Protein AF-A0A3G4RTQ2-F1 (afdb_monomer)

Mean predicted aligned error: 10.16 Å

Foldseek 3Di:
DVVCCVVVPPPPPDDAAQQLCVLPPDDPVQVVLEQCGDPDPPHDHVQVVCCVQFVARHRHWAPWDWDDQPDQAIETETATHPDHTDLQSVLSVQQVVQFKEWEWEAEPVVFKIWIWIHGNSDTDDIDIDGFDWDDDPDPPDDIAGPDDPVCRQPPCVRPPDDDDDDDGHYYYYYHYDDDDDDDDPDPDD

Secondary structure (DSSP, 8-state):
--HHHHHS----SSPPTT-GGGTS---HHHHHH-SS--SSTTPPPHHHHHHHHHSSSSSS-EEEEEEE-SSS-EEEEEE-SSSPPPHHHHHHHHHHHT-EEEEEEEETTTTEEEEEEEETTEEEEEEEEEPEE---SSTTPPPPEEE-TTTTTT-TTTTT-------S-EEEE----------------

pLDDT: mean 75.91, std 22.82, range [22.58, 97.56]

Organism: Escherichia coli (NCBI:txid562)

Solvent-accessible surface area (backbone atoms only — not comparable to full-atom values): 11066 Å² total; per-residue (Å²): 128,65,66,56,55,69,73,65,51,72,74,70,95,62,78,64,56,68,42,42,57,80,70,48,78,78,54,70,70,28,62,72,19,27,60,86,28,84,76,44,87,94,51,58,20,31,40,61,50,27,38,72,66,36,34,12,66,50,61,40,39,39,83,73,42,78,44,76,56,69,95,66,18,38,39,38,41,26,23,33,51,95,34,57,72,24,69,70,48,57,12,44,48,13,39,74,70,70,34,43,30,40,38,39,39,43,40,80,94,81,40,34,32,36,39,36,33,24,49,72,42,36,82,75,48,77,49,72,50,54,59,34,65,48,83,58,92,47,95,88,48,76,68,44,75,66,23,51,78,91,46,53,81,67,50,31,89,84,50,84,71,79,88,82,92,70,100,56,45,39,40,35,39,43,24,49,72,87,86,75,94,74,82,87,79,79,82,75,132

Structure (mmCIF, N/CA/C/O backbone):
data_AF-A0A3G4RTQ2-F1
#
_entry.id   AF-A0A3G4RTQ2-F1
#
loop_
_atom_site.group_PDB
_atom_site.id
_atom_site.type_symbol
_atom_site.label_atom_id
_atom_site.label_alt_id
_atom_site.label_comp_id
_atom_site.label_asym_id
_atom_site.label_entity_id
_atom_site.label_seq_id
_atom_site.pdbx_PDB_ins_code
_atom_site.Cartn_x
_atom_site.Cartn_y
_atom_site.Cartn_z
_atom_site.occupancy
_atom_site.B_iso_or_equiv
_atom_site.auth_seq_id
_atom_site.auth_comp_id
_atom_site.auth_asym_id
_atom_site.auth_atom_id
_atom_site.pdbx_PDB_model_num
ATOM 1 N N . MET A 1 1 ? 35.926 2.343 -6.907 1.00 57.56 1 MET A N 1
ATOM 2 C CA . MET A 1 1 ? 35.493 1.233 -6.032 1.00 57.56 1 MET A CA 1
ATOM 3 C C . MET A 1 1 ? 33.975 1.120 -6.092 1.00 57.56 1 MET A C 1
ATOM 5 O O . MET A 1 1 ? 33.294 1.877 -5.417 1.00 57.56 1 MET A O 1
ATOM 9 N N . TRP A 1 2 ? 33.450 0.248 -6.954 1.00 67.75 2 TRP A N 1
ATOM 10 C CA . TRP A 1 2 ? 32.014 -0.082 -7.012 1.00 67.75 2 TRP A CA 1
ATOM 11 C C . TRP A 1 2 ? 31.760 -1.454 -6.369 1.00 67.75 2 TRP A C 1
ATOM 13 O O . TRP A 1 2 ? 30.848 -1.611 -5.572 1.00 67.75 2 TRP A O 1
ATOM 23 N N . TRP A 1 3 ? 32.671 -2.397 -6.626 1.00 70.50 3 TRP A N 1
ATOM 24 C CA . TRP A 1 3 ? 32.646 -3.757 -6.104 1.00 70.50 3 TRP A CA 1
ATOM 25 C C . TRP A 1 3 ? 32.719 -3.783 -4.578 1.00 70.50 3 TRP A C 1
ATOM 27 O O . TRP A 1 3 ? 31.855 -4.346 -3.922 1.00 70.50 3 TRP A O 1
ATOM 37 N N . ASN A 1 4 ? 33.669 -3.031 -4.020 1.00 76.00 4 ASN A N 1
ATOM 38 C CA . ASN A 1 4 ? 33.800 -2.862 -2.576 1.00 76.00 4 ASN A CA 1
ATOM 39 C C . ASN A 1 4 ? 32.552 -2.213 -1.957 1.00 76.00 4 ASN A C 1
ATOM 41 O O . ASN A 1 4 ? 32.188 -2.556 -0.852 1.00 76.00 4 ASN A O 1
ATOM 45 N N . ARG A 1 5 ? 31.812 -1.351 -2.673 1.00 72.31 5 ARG A N 1
ATOM 46 C CA . ARG A 1 5 ? 30.547 -0.821 -2.131 1.00 72.31 5 ARG A CA 1
ATOM 47 C C . ARG A 1 5 ? 29.469 -1.897 -2.013 1.00 72.31 5 ARG A C 1
ATOM 49 O O . ARG A 1 5 ? 28.687 -1.828 -1.086 1.00 72.31 5 ARG A O 1
ATOM 56 N N . LEU A 1 6 ? 29.424 -2.870 -2.924 1.00 73.31 6 LEU A N 1
ATOM 57 C CA . LEU A 1 6 ? 28.461 -3.974 -2.853 1.00 73.31 6 LEU A CA 1
ATOM 58 C C . LEU A 1 6 ? 28.852 -5.012 -1.794 1.00 73.31 6 LEU A C 1
ATOM 60 O O . LEU A 1 6 ? 27.979 -5.511 -1.092 1.00 73.31 6 LEU A O 1
ATOM 64 N N . CYS A 1 7 ? 30.146 -5.328 -1.679 1.00 72.62 7 CYS A N 1
ATOM 65 C CA . CYS A 1 7 ? 30.659 -6.336 -0.746 1.00 72.62 7 CYS A CA 1
ATOM 66 C C . CYS A 1 7 ? 30.832 -5.813 0.685 1.00 72.62 7 CYS A C 1
ATOM 68 O O . CYS A 1 7 ? 30.585 -6.556 1.629 1.00 72.62 7 CYS A O 1
ATOM 70 N N . ASP A 1 8 ? 31.217 -4.545 0.841 1.00 71.38 8 ASP A N 1
ATOM 71 C CA . ASP A 1 8 ? 31.422 -3.895 2.141 1.00 71.38 8 ASP A CA 1
ATOM 72 C C . ASP A 1 8 ? 30.138 -3.220 2.641 1.00 71.38 8 ASP A C 1
ATOM 74 O O . ASP A 1 8 ? 30.184 -2.472 3.619 1.00 71.38 8 ASP A O 1
ATOM 78 N N . ASN A 1 9 ? 29.000 -3.439 1.963 1.00 62.06 9 ASN A N 1
ATOM 79 C CA . ASN A 1 9 ? 27.702 -2.942 2.400 1.00 62.06 9 ASN A CA 1
ATOM 80 C C . ASN A 1 9 ? 27.447 -3.444 3.822 1.00 62.06 9 ASN A C 1
ATOM 82 O O . ASN A 1 9 ? 27.065 -4.594 4.044 1.00 62.06 9 ASN A O 1
ATOM 86 N N . VAL A 1 10 ? 27.640 -2.545 4.786 1.00 65.12 10 VAL A N 1
ATOM 87 C CA . VAL A 1 10 ? 27.044 -2.664 6.107 1.00 65.12 10 VAL A CA 1
ATOM 88 C C . VAL A 1 10 ? 25.557 -2.823 5.841 1.00 65.12 10 VAL A C 1
ATOM 90 O O . VAL A 1 10 ? 24.929 -1.911 5.298 1.00 65.12 10 VAL A O 1
ATOM 93 N N . VAL A 1 11 ? 25.024 -4.014 6.124 1.00 68.31 11 VAL A N 1
ATOM 94 C CA . VAL A 1 11 ? 23.590 -4.277 6.007 1.00 68.31 11 VAL A CA 1
ATOM 95 C C . VAL A 1 11 ? 22.891 -3.147 6.758 1.00 68.31 11 VAL A C 1
ATOM 97 O O . VAL A 1 11 ? 23.223 -2.936 7.929 1.00 68.31 11 VAL A O 1
ATOM 100 N N . PRO A 1 12 ? 22.004 -2.374 6.104 1.00 72.38 12 PRO A N 1
ATOM 101 C CA . PRO A 1 12 ? 21.337 -1.273 6.772 1.00 72.38 12 PRO A CA 1
ATOM 102 C C . PRO A 1 12 ? 20.692 -1.782 8.059 1.00 72.38 12 PRO A C 1
ATOM 104 O O . PRO A 1 12 ? 19.972 -2.778 8.040 1.00 72.38 12 PRO A O 1
ATOM 107 N N . GLU A 1 13 ? 20.946 -1.108 9.181 1.00 76.31 13 GLU A N 1
ATOM 108 C CA . GLU A 1 13 ? 20.374 -1.505 10.477 1.00 76.31 13 GLU A CA 1
ATOM 109 C C . GLU A 1 13 ? 18.838 -1.438 10.480 1.00 76.31 13 GLU A C 1
ATOM 111 O O . GLU A 1 13 ? 18.185 -2.033 11.336 1.00 76.31 13 GLU A O 1
ATOM 116 N N . LYS A 1 14 ? 18.256 -0.690 9.533 1.00 78.44 14 LYS A N 1
ATOM 117 C CA . LYS A 1 14 ? 16.817 -0.489 9.380 1.00 78.44 14 LYS A CA 1
ATOM 118 C C . LYS A 1 14 ? 16.407 -0.602 7.918 1.00 78.44 14 LYS A C 1
ATOM 120 O O . LYS A 1 14 ? 17.113 -0.131 7.027 1.00 78.44 14 LYS A O 1
ATOM 125 N N . THR A 1 15 ? 15.237 -1.192 7.704 1.00 84.94 15 THR A N 1
ATOM 126 C CA . THR A 1 15 ? 14.542 -1.202 6.415 1.00 84.94 15 THR A CA 1
ATOM 127 C C . THR A 1 15 ? 13.900 0.157 6.135 1.00 84.94 15 THR A C 1
ATOM 129 O O . THR A 1 15 ? 13.856 1.034 7.005 1.00 84.94 15 THR A O 1
ATOM 132 N N . MET A 1 16 ? 13.356 0.325 4.927 1.00 85.88 16 MET A N 1
ATOM 133 C CA . MET A 1 16 ? 12.483 1.462 4.637 1.00 85.88 16 MET A CA 1
ATOM 134 C C . MET A 1 16 ? 11.244 1.437 5.554 1.00 85.88 16 MET A C 1
ATOM 136 O O . MET A 1 16 ? 10.818 0.355 5.982 1.00 85.88 16 MET A O 1
ATOM 140 N N . PRO A 1 17 ? 10.653 2.603 5.875 1.00 83.56 17 PRO A N 1
ATOM 141 C CA . PRO A 1 17 ? 9.364 2.655 6.550 1.00 83.56 17 PRO A CA 1
ATOM 142 C C . PRO A 1 17 ? 8.324 1.843 5.775 1.00 83.56 17 PRO A C 1
ATOM 144 O O . PRO A 1 17 ? 8.216 1.957 4.555 1.00 83.56 17 PRO A O 1
ATOM 147 N N . PHE A 1 18 ? 7.589 0.999 6.497 1.00 85.25 18 PHE A N 1
ATOM 148 C CA . PHE A 1 18 ? 6.532 0.158 5.936 1.00 85.25 18 PHE A CA 1
ATOM 149 C C . PHE A 1 18 ? 6.964 -0.650 4.689 1.00 85.25 18 PHE A C 1
ATOM 151 O O . PHE A 1 18 ? 6.306 -0.643 3.653 1.00 85.25 18 PHE A O 1
ATOM 158 N N . ASP A 1 19 ? 8.118 -1.317 4.785 1.00 92.94 19 ASP A N 1
ATOM 159 C CA . ASP A 1 19 ? 8.704 -2.132 3.715 1.00 92.94 19 ASP A CA 1
ATOM 160 C C . ASP A 1 19 ? 7.903 -3.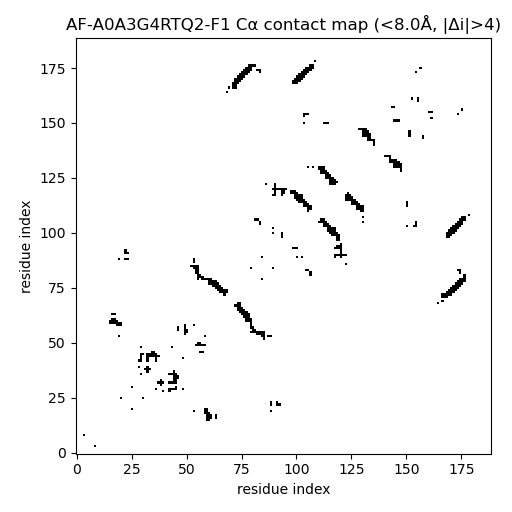426 3.465 1.00 92.94 19 ASP A C 1
ATOM 162 O O . ASP A 1 19 ? 7.950 -4.383 4.251 1.00 92.94 19 ASP A O 1
ATOM 166 N N . LEU A 1 20 ? 7.181 -3.468 2.342 1.00 92.56 20 LEU A N 1
ATOM 167 C CA . LEU A 1 20 ? 6.300 -4.574 1.962 1.00 92.56 20 LEU A CA 1
ATOM 168 C C . LEU A 1 20 ? 7.078 -5.821 1.518 1.00 92.56 20 LEU A C 1
ATOM 170 O O . LEU A 1 20 ? 6.531 -6.926 1.574 1.00 92.56 20 LEU A O 1
ATOM 174 N N . LEU A 1 21 ? 8.362 -5.688 1.160 1.00 94.56 21 LEU A N 1
ATOM 175 C CA . LEU A 1 21 ? 9.231 -6.831 0.845 1.00 94.56 21 LEU A CA 1
ATOM 176 C C . LEU A 1 21 ? 9.451 -7.723 2.071 1.00 94.56 21 LEU A C 1
ATOM 178 O O . LEU A 1 21 ? 9.721 -8.918 1.946 1.00 94.56 21 LEU A O 1
ATOM 182 N N . THR A 1 22 ? 9.310 -7.152 3.271 1.00 92.75 22 THR A N 1
ATOM 183 C CA . THR A 1 22 ? 9.374 -7.912 4.521 1.00 92.75 22 THR A CA 1
ATOM 184 C C . THR A 1 22 ? 8.101 -8.713 4.781 1.00 92.75 22 THR A C 1
ATOM 186 O O . THR A 1 22 ? 8.146 -9.656 5.570 1.00 92.75 22 THR A O 1
ATOM 189 N N . VAL A 1 23 ? 6.978 -8.343 4.156 1.00 93.31 23 VAL A N 1
ATOM 190 C CA . VAL A 1 23 ? 5.656 -8.963 4.330 1.00 93.31 23 VAL A CA 1
ATOM 191 C C . VAL A 1 23 ? 5.482 -10.123 3.359 1.00 93.31 23 VAL A C 1
ATOM 193 O O . VAL A 1 23 ? 5.234 -11.249 3.791 1.00 93.31 23 VAL A O 1
ATOM 196 N N . LEU A 1 24 ? 5.644 -9.855 2.061 1.00 94.69 24 LEU A N 1
ATOM 197 C CA . LEU A 1 24 ? 5.658 -10.869 1.012 1.00 94.69 24 LEU A CA 1
ATOM 198 C C . LEU A 1 24 ? 7.033 -10.865 0.339 1.00 94.69 24 LEU A C 1
ATOM 200 O O . LEU A 1 24 ? 7.484 -9.808 -0.106 1.00 94.69 24 LEU A O 1
ATOM 204 N N . PRO A 1 25 ? 7.702 -12.023 0.222 1.00 93.69 25 PRO A N 1
ATOM 205 C CA . PRO A 1 25 ? 9.031 -12.075 -0.362 1.00 93.69 25 PRO A CA 1
ATOM 206 C C . PRO A 1 25 ? 8.995 -11.745 -1.858 1.00 93.69 25 PRO A C 1
ATOM 208 O O . PRO A 1 25 ? 8.121 -12.206 -2.597 1.00 93.69 25 PRO A O 1
ATOM 211 N N . THR A 1 26 ? 9.994 -10.983 -2.298 1.00 95.44 26 THR A N 1
ATOM 212 C CA . THR A 1 26 ? 10.311 -10.791 -3.718 1.00 95.44 26 THR A CA 1
ATOM 213 C C . THR A 1 26 ? 11.103 -11.986 -4.266 1.00 95.44 26 THR A C 1
ATOM 215 O O . THR A 1 26 ? 11.415 -12.938 -3.543 1.00 95.44 26 THR A O 1
ATOM 218 N N . ARG A 1 27 ? 11.450 -11.952 -5.555 1.00 96.19 27 ARG A N 1
ATOM 219 C CA . ARG A 1 27 ? 12.284 -12.966 -6.206 1.00 96.19 27 ARG A CA 1
ATOM 220 C C . ARG A 1 27 ? 13.680 -12.439 -6.500 1.00 96.19 27 ARG A C 1
ATOM 222 O O . ARG A 1 27 ? 13.845 -11.346 -7.026 1.00 96.19 27 ARG A O 1
ATOM 229 N N . LEU A 1 28 ? 14.684 -13.276 -6.252 1.00 96.81 28 LEU A N 1
ATOM 230 C CA . LEU A 1 28 ? 16.086 -12.929 -6.484 1.00 96.81 28 LEU A CA 1
ATOM 231 C C . LEU A 1 28 ? 16.378 -12.540 -7.941 1.00 96.81 28 LEU A C 1
ATOM 233 O O . LEU A 1 28 ? 17.090 -11.573 -8.185 1.00 96.81 28 LEU A O 1
ATOM 237 N N . ASP A 1 29 ? 15.847 -13.291 -8.906 1.00 97.38 29 ASP A N 1
ATOM 238 C CA . ASP A 1 29 ? 16.068 -13.023 -10.330 1.00 97.38 29 ASP A CA 1
ATOM 239 C C . ASP A 1 29 ? 15.481 -11.673 -10.760 1.00 97.38 29 ASP A C 1
ATOM 241 O O . ASP A 1 29 ? 16.118 -10.947 -11.518 1.00 97.38 29 ASP A O 1
ATOM 245 N N . VAL A 1 30 ? 14.323 -11.301 -10.218 1.00 97.44 30 VAL A N 1
ATOM 246 C CA . VAL A 1 30 ? 13.692 -9.992 -10.424 1.00 97.44 30 VAL A CA 1
ATOM 247 C C . VAL A 1 30 ? 14.535 -8.858 -9.837 1.00 97.44 30 VAL A C 1
ATOM 249 O O . VAL A 1 30 ? 14.804 -7.881 -10.536 1.00 97.44 30 VAL A O 1
ATOM 252 N N . GLU A 1 31 ? 14.999 -8.993 -8.592 1.00 96.50 31 GLU A N 1
ATOM 253 C CA . GLU A 1 31 ? 15.852 -7.984 -7.943 1.00 96.50 31 GLU A CA 1
ATOM 254 C C . GLU A 1 31 ? 17.172 -7.780 -8.702 1.00 96.50 31 GLU A C 1
ATOM 256 O O . GLU A 1 31 ? 17.620 -6.650 -8.894 1.00 96.50 31 GLU A O 1
ATOM 261 N N . VAL A 1 32 ? 17.771 -8.866 -9.207 1.00 96.12 32 VAL A N 1
ATOM 262 C CA . VAL A 1 32 ? 18.984 -8.813 -10.042 1.00 96.12 32 VAL A CA 1
ATOM 263 C C . VAL A 1 32 ? 18.705 -8.184 -11.409 1.00 96.12 32 VAL A C 1
ATOM 265 O O . VAL A 1 32 ? 19.544 -7.441 -11.919 1.00 96.12 32 VAL A O 1
ATOM 268 N N . ASN A 1 33 ? 17.541 -8.453 -12.008 1.00 96.94 33 ASN A N 1
ATOM 269 C CA . ASN A 1 33 ? 17.137 -7.844 -13.278 1.00 96.94 33 ASN A CA 1
ATOM 270 C C . ASN A 1 33 ? 16.887 -6.331 -13.137 1.00 96.94 33 ASN A C 1
ATOM 272 O O . ASN A 1 33 ? 17.002 -5.584 -14.108 1.00 96.94 33 ASN A O 1
ATOM 276 N N . GLY A 1 34 ? 16.590 -5.873 -11.918 1.00 96.12 34 GLY A N 1
ATOM 277 C CA . GLY A 1 34 ? 16.465 -4.470 -11.555 1.00 96.12 34 GLY A CA 1
ATOM 278 C C . GLY A 1 34 ? 15.147 -3.829 -11.993 1.00 96.12 34 GLY A C 1
ATOM 279 O O . GLY A 1 34 ? 14.294 -4.435 -12.647 1.00 96.12 34 GLY A O 1
ATOM 280 N N . PHE A 1 35 ? 14.978 -2.554 -11.632 1.00 95.31 35 PHE A N 1
ATOM 281 C CA . PHE A 1 35 ? 13.709 -1.830 -11.776 1.00 95.31 35 PHE A CA 1
ATOM 282 C C . PHE A 1 35 ? 13.169 -1.782 -13.210 1.00 95.31 35 PHE A C 1
ATOM 284 O O . PHE A 1 35 ? 12.009 -2.123 -13.447 1.00 95.31 35 PHE A O 1
ATOM 291 N N . ASN A 1 36 ? 14.020 -1.409 -14.168 1.00 95.94 36 ASN A N 1
ATOM 292 C CA . ASN A 1 36 ? 13.656 -1.346 -15.586 1.00 95.94 36 ASN A CA 1
ATOM 293 C C . ASN A 1 36 ? 13.848 -2.687 -16.314 1.00 95.94 36 ASN A C 1
ATOM 295 O O . ASN A 1 36 ? 13.404 -2.825 -17.450 1.00 95.94 36 ASN A O 1
ATOM 299 N N . GLY A 1 37 ? 14.473 -3.680 -15.671 1.00 95.69 37 GLY A N 1
ATOM 300 C CA . GLY A 1 37 ? 14.785 -4.961 -16.298 1.00 95.69 37 GLY A CA 1
ATOM 301 C C . GLY A 1 37 ? 15.875 -4.852 -17.368 1.00 95.69 37 GLY A C 1
ATOM 302 O O . GLY A 1 37 ? 16.647 -3.892 -17.417 1.00 95.69 37 GLY A O 1
ATOM 303 N N . GLY A 1 38 ? 15.900 -5.846 -18.260 1.00 94.75 38 GLY A N 1
ATOM 304 C CA . GLY A 1 38 ? 16.731 -5.859 -19.469 1.00 94.75 38 GLY A CA 1
ATOM 305 C C . GLY A 1 38 ? 18.084 -6.558 -19.323 1.00 94.75 38 GLY A C 1
ATOM 306 O O . GLY A 1 38 ? 18.792 -6.708 -20.315 1.00 94.75 38 GLY A O 1
ATOM 307 N N . VAL A 1 39 ? 18.437 -7.020 -18.120 1.00 95.88 39 VAL A N 1
ATOM 308 C CA . VAL A 1 39 ? 19.659 -7.804 -17.877 1.00 95.88 39 VAL A CA 1
ATOM 309 C C . VAL A 1 39 ? 19.412 -9.295 -18.124 1.00 95.88 39 VAL A C 1
ATOM 311 O O . VAL A 1 39 ? 20.259 -9.977 -18.696 1.00 95.88 39 VAL A O 1
ATOM 314 N N . LEU A 1 40 ? 18.248 -9.805 -17.712 1.00 96.94 40 LEU A N 1
ATOM 315 C CA . LEU A 1 40 ? 17.873 -11.216 -17.781 1.00 96.94 40 LEU A CA 1
ATOM 316 C C . LEU A 1 40 ? 16.667 -11.413 -18.711 1.00 96.94 40 LEU A C 1
ATOM 318 O O . LEU A 1 40 ? 15.559 -10.954 -18.432 1.00 96.94 40 LEU A O 1
ATOM 322 N N . ASN A 1 41 ? 16.878 -12.128 -19.819 1.00 96.19 41 ASN A N 1
ATOM 323 C CA . ASN A 1 41 ? 15.819 -12.435 -20.783 1.00 96.19 41 ASN A CA 1
ATOM 324 C C . ASN A 1 41 ? 14.748 -13.346 -20.170 1.00 96.19 41 ASN A C 1
ATOM 326 O O . ASN A 1 41 ? 15.066 -14.359 -19.552 1.00 96.19 41 ASN A O 1
ATOM 330 N N . GLY A 1 42 ? 13.476 -13.005 -20.386 1.00 96.12 42 GLY A N 1
ATOM 331 C CA . GLY A 1 42 ? 12.334 -13.770 -19.873 1.00 96.12 42 GLY A CA 1
ATOM 332 C C . GLY A 1 42 ? 12.046 -13.573 -18.380 1.00 96.12 42 GLY A C 1
ATOM 333 O O . GLY A 1 42 ? 11.072 -14.129 -17.882 1.00 96.12 42 GLY A O 1
ATOM 334 N N . VAL A 1 43 ? 12.848 -12.772 -17.672 1.00 97.56 43 VAL A N 1
ATOM 335 C CA . VAL A 1 43 ? 12.581 -12.365 -16.286 1.00 97.56 43 VAL A CA 1
ATOM 336 C C . VAL A 1 43 ? 11.867 -11.010 -16.314 1.00 97.56 43 VAL A C 1
ATOM 338 O O . VAL A 1 43 ? 12.318 -10.112 -17.034 1.00 97.56 43 VAL A O 1
ATOM 341 N N . PRO A 1 44 ? 10.768 -10.818 -15.560 1.00 97.00 44 PRO A N 1
ATOM 342 C CA . PRO A 1 44 ? 10.112 -9.518 -15.488 1.00 97.00 44 PRO A CA 1
ATOM 343 C C . PRO A 1 44 ? 11.037 -8.476 -14.847 1.00 97.00 44 PRO A C 1
ATOM 345 O O . PRO A 1 44 ? 11.970 -8.808 -14.110 1.00 97.00 44 PRO A O 1
ATOM 348 N N . SER A 1 45 ? 10.796 -7.197 -15.130 1.00 97.44 45 SER A N 1
ATOM 349 C CA . SER A 1 45 ? 11.460 -6.132 -14.379 1.00 97.44 45 SER A CA 1
ATOM 350 C C . SER A 1 45 ? 10.857 -6.016 -12.979 1.00 97.44 45 SER A C 1
ATOM 352 O O . SER A 1 45 ? 9.687 -6.357 -12.781 1.00 97.44 45 SER A O 1
ATOM 354 N N . ALA A 1 46 ? 11.617 -5.486 -12.017 1.00 96.88 46 ALA A N 1
ATOM 355 C CA . ALA A 1 46 ? 11.089 -5.267 -10.672 1.00 96.88 46 ALA A CA 1
ATOM 356 C C . ALA A 1 46 ? 9.880 -4.319 -10.671 1.00 96.88 46 ALA A C 1
ATOM 358 O O . ALA A 1 46 ? 8.951 -4.543 -9.912 1.00 96.88 46 ALA A O 1
ATOM 359 N N . TYR A 1 47 ? 9.804 -3.349 -11.589 1.00 94.94 47 TYR A N 1
ATOM 360 C CA . TYR A 1 47 ? 8.594 -2.541 -11.780 1.00 94.94 47 TYR A CA 1
ATOM 361 C C . TYR A 1 47 ? 7.326 -3.380 -12.038 1.00 94.94 47 TYR A C 1
ATOM 363 O O . TYR A 1 47 ? 6.314 -3.209 -11.355 1.00 94.94 47 TYR A O 1
ATOM 371 N N . HIS A 1 48 ? 7.380 -4.288 -13.019 1.00 95.69 48 HIS A N 1
ATOM 372 C CA . HIS A 1 48 ? 6.232 -5.129 -13.373 1.00 95.69 48 HIS A CA 1
ATOM 373 C C . HIS A 1 48 ? 5.913 -6.110 -12.246 1.00 95.69 48 HIS A C 1
ATOM 375 O O . HIS A 1 48 ? 4.759 -6.266 -11.869 1.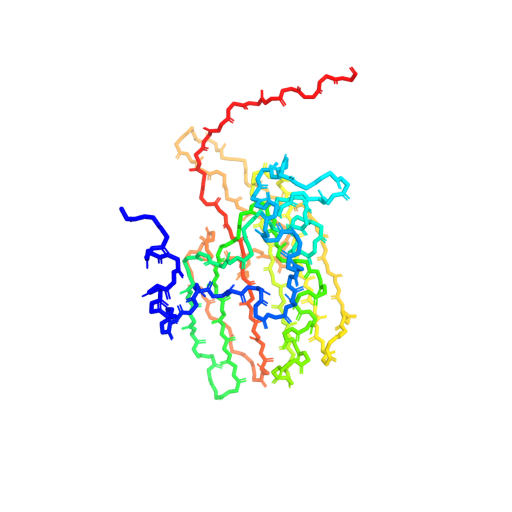00 95.69 48 HIS A O 1
ATOM 381 N N . TRP A 1 49 ? 6.947 -6.708 -11.648 1.00 96.62 49 TRP A N 1
ATOM 382 C CA . TRP A 1 49 ? 6.768 -7.601 -10.509 1.00 96.62 49 TRP A CA 1
ATOM 383 C C . TRP A 1 49 ? 6.137 -6.889 -9.310 1.00 96.62 49 TRP A C 1
ATOM 385 O O . TRP A 1 49 ? 5.271 -7.457 -8.655 1.00 96.62 49 TRP A O 1
ATOM 395 N N . TYR A 1 50 ? 6.540 -5.651 -9.010 1.00 95.12 50 TYR A N 1
ATOM 396 C CA . TYR A 1 50 ? 6.028 -4.943 -7.842 1.00 95.12 50 TYR A CA 1
ATOM 397 C C . TYR A 1 50 ? 4.585 -4.487 -8.006 1.00 95.12 50 TYR A C 1
ATOM 399 O O . TYR A 1 50 ? 3.791 -4.646 -7.082 1.00 95.12 50 TYR A O 1
ATOM 407 N N . THR A 1 51 ? 4.244 -3.981 -9.189 1.00 91.62 51 THR A N 1
ATOM 408 C CA . THR A 1 51 ? 2.867 -3.594 -9.513 1.00 91.62 51 THR A CA 1
ATOM 409 C C . THR A 1 51 ? 1.921 -4.795 -9.486 1.00 91.62 51 THR A C 1
ATOM 411 O O . THR A 1 51 ? 0.820 -4.665 -8.970 1.00 91.62 51 THR A O 1
ATOM 414 N N . GLU A 1 52 ? 2.361 -5.974 -9.936 1.00 94.69 52 GLU A N 1
ATOM 415 C CA . GLU A 1 52 ? 1.563 -7.206 -9.875 1.00 94.69 52 GLU A CA 1
ATOM 416 C C . GLU A 1 52 ? 1.497 -7.815 -8.464 1.00 94.69 52 GLU A C 1
ATOM 418 O O . GLU A 1 52 ? 0.440 -8.257 -8.025 1.00 94.69 52 GLU A O 1
ATOM 423 N N . ARG A 1 53 ? 2.621 -7.869 -7.735 1.00 95.06 53 ARG A N 1
ATOM 424 C CA . ARG A 1 53 ? 2.702 -8.599 -6.458 1.00 95.06 53 ARG A CA 1
ATOM 425 C C . ARG A 1 53 ? 2.287 -7.774 -5.245 1.00 95.06 53 ARG A C 1
ATOM 427 O O . ARG A 1 53 ? 1.767 -8.341 -4.286 1.00 95.06 53 ARG A O 1
ATOM 434 N N . TYR A 1 54 ? 2.580 -6.476 -5.260 1.00 94.00 54 TYR A N 1
ATOM 435 C CA . TYR A 1 54 ? 2.339 -5.565 -4.141 1.00 94.00 54 TYR A CA 1
ATOM 436 C C . TYR A 1 54 ? 1.319 -4.472 -4.468 1.00 94.00 54 TYR A C 1
ATOM 438 O O . TYR A 1 54 ? 0.978 -3.715 -3.567 1.00 94.00 54 TYR A O 1
ATOM 446 N N . GLY A 1 55 ? 0.856 -4.355 -5.717 1.00 90.62 55 GLY A N 1
ATOM 447 C CA . GLY A 1 55 ? -0.108 -3.333 -6.148 1.00 90.62 55 GLY A CA 1
ATOM 448 C C . GLY A 1 55 ? 0.501 -1.940 -6.351 1.00 90.62 55 GLY A C 1
ATOM 449 O O . GLY A 1 55 ? -0.145 -1.044 -6.884 1.00 90.62 55 GLY A O 1
ATOM 450 N N . VAL A 1 56 ? 1.768 -1.742 -5.975 1.00 86.19 56 VAL A N 1
ATOM 451 C CA . VAL A 1 56 ? 2.411 -0.423 -5.895 1.00 86.19 56 VAL A CA 1
ATOM 452 C C . VAL A 1 56 ? 3.715 -0.378 -6.679 1.00 86.19 56 VAL A C 1
ATOM 454 O O . VAL A 1 56 ? 4.430 -1.371 -6.807 1.00 86.19 56 VAL A O 1
ATOM 457 N N . LYS A 1 57 ? 4.078 0.810 -7.174 1.00 86.06 57 LYS A N 1
ATOM 458 C CA . LYS A 1 57 ? 5.347 1.009 -7.899 1.00 86.06 57 LYS A CA 1
ATOM 459 C C . LYS A 1 57 ? 6.575 0.720 -7.041 1.00 86.06 57 LYS A C 1
ATOM 461 O O . LYS A 1 57 ? 7.547 0.137 -7.517 1.00 86.06 57 LYS A O 1
ATOM 466 N N . TRP A 1 58 ? 6.552 1.227 -5.812 1.00 89.06 58 TRP A N 1
ATOM 467 C CA . TRP A 1 58 ? 7.620 1.081 -4.834 1.00 89.06 58 TRP A CA 1
ATOM 468 C C . TRP A 1 58 ? 7.007 0.417 -3.602 1.00 89.06 58 TRP A C 1
ATOM 470 O O . TRP A 1 58 ? 6.080 1.000 -3.039 1.00 89.06 58 TRP A O 1
ATOM 480 N N . PRO A 1 59 ? 7.474 -0.779 -3.202 1.00 91.94 59 PRO A N 1
ATOM 481 C CA . PRO A 1 59 ? 6.884 -1.569 -2.122 1.00 91.94 59 PRO A CA 1
ATOM 482 C C . PRO A 1 59 ? 7.284 -1.037 -0.736 1.00 91.94 59 PRO A C 1
ATOM 484 O O . PRO A 1 59 ? 7.771 -1.777 0.114 1.00 91.94 59 PRO A O 1
ATOM 487 N N . CYS A 1 60 ? 7.107 0.263 -0.509 1.00 89.38 60 CYS A N 1
ATOM 488 C CA . CYS A 1 60 ? 7.356 0.935 0.759 1.00 89.38 60 CYS A CA 1
ATOM 489 C C . CYS A 1 60 ? 6.354 2.072 0.988 1.00 89.38 60 CYS A C 1
ATOM 491 O O . CYS A 1 60 ? 5.824 2.649 0.034 1.00 89.38 60 CYS A O 1
ATOM 493 N N . GLY A 1 61 ? 6.118 2.392 2.261 1.00 84.31 61 GLY A N 1
ATOM 494 C CA . GLY A 1 61 ? 5.297 3.529 2.662 1.00 84.31 61 GLY A CA 1
ATOM 495 C C . GLY A 1 61 ? 6.111 4.815 2.782 1.00 84.31 61 GLY A C 1
ATOM 496 O O . GLY A 1 61 ? 7.280 4.808 3.181 1.00 84.31 61 GLY A O 1
ATOM 497 N N . TYR A 1 62 ? 5.470 5.930 2.460 1.00 80.06 62 TYR A N 1
ATOM 498 C CA . TYR A 1 62 ? 5.970 7.288 2.667 1.00 80.06 62 TYR A CA 1
ATOM 499 C C . TYR A 1 62 ? 5.156 7.971 3.766 1.00 80.06 62 TYR A C 1
ATOM 501 O O . TYR A 1 62 ? 4.047 7.539 4.052 1.00 80.06 62 TYR A O 1
ATOM 509 N N . ASP A 1 63 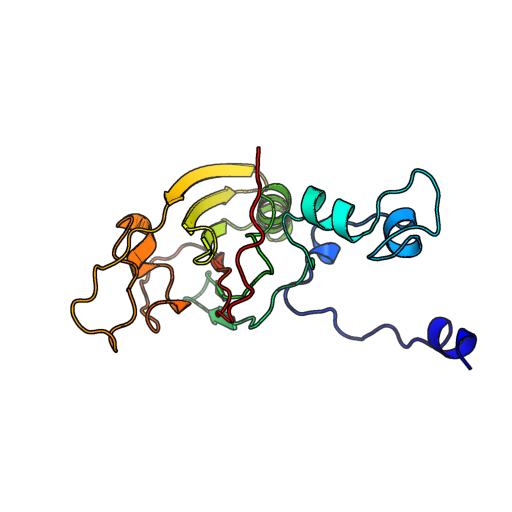? 5.728 8.985 4.418 1.00 82.25 63 ASP A N 1
ATOM 510 C CA . ASP A 1 63 ? 5.038 9.777 5.449 1.00 82.25 63 ASP A CA 1
ATOM 511 C C . ASP A 1 63 ? 4.347 8.932 6.542 1.00 82.25 63 ASP A C 1
ATOM 513 O O . ASP A 1 63 ? 3.270 9.250 7.035 1.00 82.25 63 ASP A O 1
ATOM 517 N N . LEU A 1 64 ? 5.017 7.838 6.937 1.00 80.19 64 LEU A N 1
ATOM 518 C CA . LEU A 1 64 ? 4.520 6.878 7.918 1.00 80.19 64 LEU A CA 1
ATOM 519 C C . LEU A 1 64 ? 4.315 7.530 9.294 1.00 80.19 64 LEU A C 1
ATOM 521 O O . LEU A 1 64 ? 5.278 7.877 9.984 1.00 80.19 64 LEU A O 1
ATOM 525 N N . ASN A 1 65 ? 3.062 7.591 9.723 1.00 79.50 65 ASN A N 1
ATOM 526 C CA . ASN A 1 65 ? 2.619 8.021 11.035 1.00 79.50 65 ASN A CA 1
ATOM 527 C C . ASN A 1 65 ? 1.982 6.847 11.781 1.00 79.50 65 ASN A C 1
ATOM 529 O O . ASN A 1 65 ? 1.047 6.217 11.297 1.00 79.50 65 ASN A O 1
ATOM 533 N N . ILE A 1 66 ? 2.471 6.563 12.986 1.00 81.38 66 ILE A N 1
ATOM 534 C CA . ILE A 1 66 ? 1.921 5.507 13.838 1.00 81.38 66 ILE A CA 1
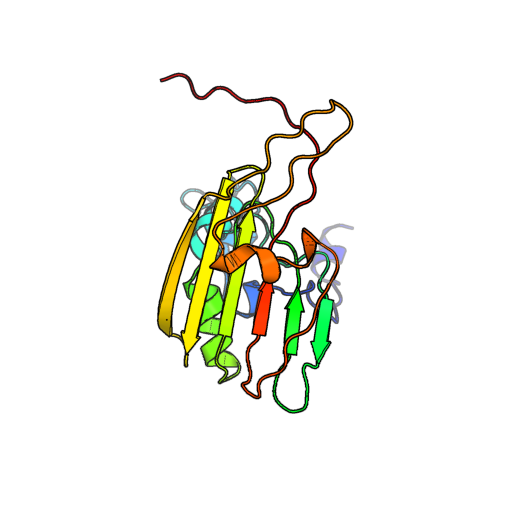ATOM 535 C C . ILE A 1 66 ? 1.464 6.141 15.142 1.00 81.38 66 ILE A C 1
ATOM 537 O O . ILE A 1 66 ? 2.245 6.799 15.831 1.00 81.38 66 ILE A O 1
ATOM 541 N N . SER A 1 67 ? 0.209 5.907 15.505 1.00 78.62 67 SER A N 1
ATOM 542 C CA . SER A 1 67 ? -0.372 6.381 16.759 1.00 78.62 67 SER A CA 1
ATOM 543 C C . SER A 1 67 ? -1.033 5.240 17.523 1.00 78.62 67 SER A C 1
ATOM 545 O O . SER A 1 67 ? -1.659 4.364 16.933 1.00 78.62 67 SER A O 1
ATOM 547 N N . SER A 1 68 ? -0.891 5.239 18.849 1.00 77.94 68 SER A N 1
ATOM 548 C CA . SER A 1 68 ? -1.637 4.322 19.716 1.00 77.94 68 SER A CA 1
ATOM 549 C C . SER A 1 68 ? -3.056 4.843 19.885 1.00 77.94 68 SER A C 1
ATOM 551 O O . SER A 1 68 ? -3.252 6.010 20.222 1.00 77.94 68 SER A O 1
ATOM 553 N N . GLN A 1 69 ? -4.038 3.974 19.697 1.00 74.69 69 GLN A N 1
ATOM 554 C CA . GLN A 1 69 ? -5.457 4.271 19.851 1.00 74.69 69 GLN A CA 1
ATOM 555 C C . GLN A 1 69 ? -5.988 3.465 21.045 1.00 74.69 69 GLN A C 1
ATOM 557 O O . GLN A 1 69 ? -6.641 2.437 20.904 1.00 74.69 69 GLN A O 1
ATOM 562 N N . GLY A 1 70 ? -5.636 3.890 22.260 1.00 71.06 70 GLY A N 1
ATOM 563 C CA . GLY A 1 70 ? -5.898 3.106 23.472 1.00 71.06 70 GLY A CA 1
ATOM 564 C C . GLY A 1 70 ? -4.976 1.889 23.606 1.00 71.06 70 GLY A C 1
ATOM 565 O O . GLY A 1 70 ? -3.889 1.864 23.030 1.00 71.06 70 GLY A O 1
ATOM 566 N N . ASP A 1 71 ? -5.412 0.895 24.383 1.00 71.12 71 ASP A N 1
ATOM 567 C CA . ASP A 1 71 ? -4.528 -0.168 24.888 1.00 71.12 71 ASP A CA 1
ATOM 568 C C . ASP A 1 71 ? -4.195 -1.251 23.851 1.00 71.12 71 ASP A C 1
ATOM 570 O O . ASP A 1 71 ? -3.116 -1.837 23.891 1.00 71.12 71 ASP A O 1
ATOM 574 N N . ASN A 1 72 ? -5.111 -1.514 22.915 1.00 75.25 72 ASN A N 1
ATOM 575 C CA . ASN A 1 72 ? -5.024 -2.657 22.000 1.00 75.25 72 ASN A CA 1
ATOM 576 C C . ASN A 1 72 ? -5.092 -2.266 20.521 1.00 75.25 72 ASN A C 1
ATOM 578 O O . ASN A 1 72 ? -5.238 -3.144 19.679 1.00 75.25 72 ASN A O 1
ATOM 582 N N . CYS A 1 73 ? -5.022 -0.983 20.177 1.00 74.00 73 CYS A N 1
ATOM 583 C CA . CYS A 1 73 ? -5.179 -0.528 18.800 1.00 74.00 73 CYS A CA 1
ATOM 584 C C . CYS A 1 73 ? -4.068 0.445 18.416 1.00 74.00 73 CYS A C 1
ATOM 586 O O . CYS A 1 73 ? -3.597 1.236 19.234 1.00 74.00 73 CYS A O 1
ATOM 588 N N . ILE A 1 74 ? -3.653 0.376 17.156 1.00 81.06 74 ILE A N 1
ATOM 589 C CA . ILE A 1 74 ? -2.735 1.328 16.544 1.00 81.06 74 ILE A CA 1
ATOM 590 C C . ILE A 1 74 ? -3.367 1.832 15.258 1.00 81.06 74 ILE A C 1
ATOM 592 O O . ILE A 1 74 ? -3.967 1.055 14.533 1.00 81.06 74 ILE A O 1
ATOM 596 N N . GLN A 1 75 ? -3.200 3.105 14.944 1.00 80.31 75 GLN A N 1
ATOM 597 C CA . GLN A 1 75 ? -3.519 3.658 13.634 1.00 80.31 75 GLN A CA 1
ATOM 598 C C . GLN A 1 75 ? -2.211 3.929 12.889 1.00 80.31 75 GLN A C 1
ATOM 600 O O . GLN A 1 75 ? -1.248 4.399 13.501 1.00 80.31 75 GLN A O 1
ATOM 605 N N . VAL A 1 76 ? -2.168 3.579 11.600 1.00 81.31 76 VAL A N 1
ATOM 606 C CA . VAL A 1 76 ? -0.956 3.588 10.774 1.00 81.31 76 VAL A CA 1
ATOM 607 C C . VAL A 1 76 ? -1.237 4.311 9.456 1.00 81.31 76 VAL A C 1
ATOM 609 O O . VAL A 1 76 ? -1.606 3.699 8.462 1.00 81.31 76 VAL A O 1
ATOM 612 N N . ASP A 1 77 ? -1.014 5.616 9.422 1.00 80.94 77 ASP A N 1
ATOM 613 C CA . ASP A 1 77 ? -1.186 6.412 8.206 1.00 80.94 77 ASP A CA 1
ATOM 614 C C . ASP A 1 77 ? 0.126 6.431 7.408 1.00 80.94 77 ASP A C 1
ATOM 616 O O . ASP A 1 77 ? 1.203 6.510 7.992 1.00 80.94 77 ASP A O 1
ATOM 620 N N . PHE A 1 78 ? 0.065 6.319 6.086 1.00 80.62 78 PHE A N 1
ATOM 621 C CA . PHE A 1 78 ? 1.213 6.432 5.180 1.00 80.62 78 PHE A CA 1
ATOM 622 C C . PHE A 1 78 ? 0.687 6.714 3.771 1.00 80.62 78 PHE A C 1
ATOM 624 O O . PHE A 1 78 ? -0.516 6.768 3.549 1.00 80.62 78 PHE A O 1
ATOM 631 N N . ASP A 1 79 ? 1.602 6.868 2.827 1.00 80.31 79 ASP A N 1
ATOM 632 C CA . ASP A 1 79 ? 1.318 7.085 1.418 1.00 80.31 79 ASP A CA 1
ATOM 633 C C . ASP A 1 79 ? 1.993 5.997 0.582 1.00 80.31 79 ASP A C 1
ATOM 635 O O . ASP A 1 79 ? 3.152 5.641 0.830 1.00 80.31 79 ASP A O 1
ATOM 639 N N . THR A 1 80 ? 1.321 5.493 -0.457 1.00 80.12 80 THR A N 1
ATOM 640 C CA . THR A 1 80 ? 1.944 4.632 -1.471 1.00 80.12 80 THR A CA 1
ATOM 641 C C . THR A 1 80 ? 1.867 5.241 -2.865 1.00 80.12 80 THR A C 1
ATOM 643 O O . THR A 1 80 ? 1.018 6.071 -3.179 1.00 80.12 80 THR A O 1
ATOM 646 N N . PRO A 1 81 ? 2.824 4.922 -3.751 1.00 77.12 81 PRO A N 1
ATOM 647 C CA . PRO A 1 81 ? 2.777 5.411 -5.117 1.00 77.12 81 PRO A CA 1
ATOM 648 C C . PRO A 1 81 ? 1.680 4.700 -5.919 1.00 77.12 81 PRO A C 1
ATOM 650 O O . PRO A 1 81 ? 1.768 3.493 -6.139 1.00 77.12 81 PRO A O 1
ATOM 653 N N . TRP A 1 82 ? 0.757 5.509 -6.449 1.00 73.25 82 TRP A N 1
ATOM 654 C CA . TRP A 1 82 ? -0.269 5.195 -7.460 1.00 73.25 82 TRP A CA 1
ATOM 655 C C . TRP A 1 82 ? -1.470 4.376 -7.011 1.00 73.25 82 TRP A C 1
ATOM 657 O O . TRP A 1 82 ? -2.544 4.567 -7.563 1.00 73.25 82 TRP A O 1
ATOM 667 N N . CYS A 1 83 ? -1.296 3.455 -6.075 1.00 77.19 83 CYS A N 1
ATOM 668 C CA . CYS A 1 83 ? -2.367 2.573 -5.639 1.00 77.19 83 CYS A CA 1
ATOM 669 C C . CYS A 1 83 ? -2.169 2.197 -4.174 1.00 77.19 83 CYS A C 1
ATOM 671 O O . CYS A 1 83 ? -1.086 2.408 -3.619 1.00 77.19 83 CYS A O 1
ATOM 673 N N . GLN A 1 84 ? -3.194 1.609 -3.572 1.00 84.69 84 GLN A N 1
ATOM 674 C CA . GLN A 1 84 ? -3.079 0.908 -2.302 1.00 84.69 84 GLN A CA 1
ATOM 675 C C . GLN A 1 84 ? -2.254 -0.385 -2.451 1.00 84.69 84 GLN A C 1
ATOM 677 O O . GLN A 1 84 ? -2.163 -0.936 -3.553 1.00 84.69 84 GLN A O 1
ATOM 682 N N . PRO A 1 85 ? -1.684 -0.918 -1.354 1.00 91.12 85 PRO A N 1
ATOM 683 C CA . PRO A 1 85 ? -1.103 -2.254 -1.361 1.00 91.12 85 PRO A CA 1
ATOM 684 C C . PRO A 1 85 ? -2.111 -3.326 -1.793 1.00 91.12 85 PRO A C 1
ATOM 686 O O . PRO A 1 85 ? -3.291 -3.264 -1.442 1.00 91.12 85 PRO A O 1
ATOM 689 N N . GLU A 1 86 ? -1.618 -4.344 -2.495 1.00 93.44 86 GLU A N 1
ATOM 690 C CA . GLU A 1 86 ? -2.420 -5.482 -2.947 1.00 93.44 86 GLU A CA 1
ATOM 691 C C . GLU A 1 86 ? -3.076 -6.225 -1.772 1.00 93.44 86 GLU A C 1
ATOM 693 O O . GLU A 1 86 ? -2.504 -6.316 -0.679 1.00 93.44 86 GLU A O 1
ATOM 698 N N . SER A 1 87 ? -4.257 -6.810 -2.000 1.00 94.12 87 SER A N 1
ATOM 699 C CA . SER A 1 87 ? -5.044 -7.453 -0.937 1.00 94.12 87 SER A CA 1
ATOM 700 C C . SER A 1 87 ? -4.261 -8.551 -0.206 1.00 94.12 87 SER A C 1
ATOM 702 O O . SER A 1 87 ? -4.266 -8.612 1.025 1.00 94.12 87 SER A O 1
ATOM 704 N N . ASP A 1 88 ? -3.481 -9.340 -0.948 1.00 96.25 88 ASP A N 1
ATOM 705 C CA . ASP A 1 88 ? -2.576 -10.367 -0.419 1.00 96.25 88 ASP A CA 1
ATOM 706 C C . ASP A 1 88 ? -1.555 -9.821 0.595 1.00 96.25 88 ASP A C 1
ATOM 708 O O . ASP A 1 88 ? -1.192 -10.512 1.553 1.00 96.25 88 ASP A O 1
ATOM 712 N N . VAL A 1 89 ? -1.061 -8.595 0.392 1.00 95.12 89 VAL A N 1
ATOM 713 C CA . VAL A 1 89 ? -0.079 -7.957 1.283 1.00 95.12 89 VAL A CA 1
ATOM 714 C C . VAL A 1 89 ? -0.736 -7.639 2.619 1.00 95.12 89 VAL A C 1
ATOM 716 O O . VAL A 1 89 ? -0.206 -7.979 3.679 1.00 95.12 89 VAL A O 1
ATOM 719 N N . VAL A 1 90 ? -1.912 -7.016 2.576 1.00 93.88 90 VAL A N 1
ATOM 720 C CA . VAL A 1 90 ? -2.651 -6.609 3.777 1.00 93.88 90 VAL A CA 1
ATOM 721 C C . VAL A 1 90 ? -3.175 -7.833 4.527 1.00 93.88 90 VAL A C 1
ATOM 723 O O . VAL A 1 90 ? -3.039 -7.932 5.749 1.00 93.88 90 VAL A O 1
ATOM 726 N N . ALA A 1 91 ? -3.656 -8.838 3.800 1.00 95.69 91 ALA A N 1
ATOM 727 C CA . ALA A 1 91 ? -3.981 -10.140 4.355 1.00 95.69 91 ALA A CA 1
ATOM 728 C C . ALA A 1 91 ? -2.767 -10.740 5.087 1.00 95.69 91 ALA A C 1
ATOM 730 O O . ALA A 1 91 ? -2.848 -11.062 6.276 1.00 95.69 91 ALA A O 1
ATOM 731 N N . ALA A 1 92 ? -1.599 -10.816 4.446 1.00 95.81 92 ALA A N 1
ATOM 732 C CA . ALA A 1 92 ? -0.391 -11.344 5.075 1.00 95.81 92 ALA A CA 1
ATOM 733 C C . ALA A 1 92 ? 0.016 -10.578 6.348 1.00 95.81 92 ALA A C 1
ATOM 735 O O . ALA A 1 92 ? 0.440 -11.213 7.318 1.00 95.81 92 ALA A O 1
ATOM 736 N N . LEU A 1 93 ? -0.172 -9.254 6.396 1.00 92.88 93 LEU A N 1
ATOM 737 C CA . LEU A 1 93 ? 0.016 -8.457 7.614 1.00 92.88 93 LEU A CA 1
ATOM 738 C C . LEU A 1 93 ? -0.920 -8.906 8.743 1.00 92.88 93 LEU A C 1
ATOM 740 O O . LEU A 1 93 ? -0.439 -9.177 9.847 1.00 92.88 93 LEU A O 1
ATOM 744 N N . SER A 1 94 ? -2.223 -9.052 8.467 1.00 90.50 94 SER A N 1
ATOM 745 C CA . SER A 1 94 ? -3.210 -9.481 9.478 1.00 90.50 94 SER A CA 1
ATOM 746 C C . SER A 1 94 ? -2.850 -10.846 10.069 1.00 90.50 94 SER A C 1
ATOM 748 O O . SER A 1 94 ? -2.913 -11.056 11.281 1.00 90.50 94 SER A O 1
ATOM 750 N N . ARG A 1 95 ? -2.374 -11.773 9.225 1.00 94.00 95 ARG A N 1
ATOM 751 C CA . ARG A 1 95 ? -1.917 -13.102 9.646 1.00 94.00 95 ARG A CA 1
ATOM 752 C C . ARG A 1 95 ? -0.648 -13.024 10.485 1.00 94.00 95 ARG A C 1
ATOM 754 O O . ARG A 1 95 ? -0.569 -13.670 11.526 1.00 94.00 95 ARG A O 1
ATOM 761 N N . ARG A 1 96 ? 0.345 -12.257 10.030 1.00 93.25 96 ARG A N 1
ATOM 762 C CA . ARG A 1 96 ? 1.664 -12.164 10.668 1.00 93.25 96 ARG A CA 1
ATOM 763 C C . ARG A 1 96 ? 1.583 -11.596 12.079 1.00 93.25 96 ARG A C 1
ATOM 765 O O . ARG A 1 96 ? 2.286 -12.083 12.959 1.00 93.25 96 ARG A O 1
ATOM 772 N N . PHE A 1 97 ? 0.749 -10.580 12.275 1.00 87.88 97 PHE A N 1
ATOM 773 C CA . PHE A 1 97 ? 0.587 -9.919 13.569 1.00 87.88 97 PHE A CA 1
ATOM 774 C C . PHE A 1 97 ? -0.611 -10.436 14.373 1.00 87.88 97 PHE A C 1
ATOM 776 O O . PHE A 1 97 ? -0.803 -10.010 15.507 1.00 87.88 97 PHE A O 1
ATOM 783 N N . GLY A 1 98 ? -1.391 -11.374 13.822 1.00 85.88 98 GLY A N 1
ATOM 784 C CA . GLY A 1 98 ? -2.539 -11.969 14.506 1.00 85.88 98 GLY A CA 1
ATOM 785 C C . GLY A 1 98 ? -3.622 -10.948 14.861 1.00 85.88 98 GLY A C 1
ATOM 786 O O . GLY A 1 98 ? -4.253 -11.077 15.908 1.00 85.88 98 GLY A O 1
ATOM 787 N N . CYS A 1 99 ? -3.811 -9.929 14.021 1.00 85.38 99 CYS A N 1
ATOM 788 C CA . CYS A 1 99 ? -4.725 -8.816 14.261 1.00 85.38 99 CYS A CA 1
ATOM 789 C C . CYS A 1 99 ? -5.848 -8.750 13.219 1.00 85.38 99 CYS A C 1
ATOM 791 O O . CYS A 1 99 ? -5.769 -9.356 12.147 1.00 85.38 99 CYS A O 1
ATOM 793 N N . THR A 1 100 ? -6.891 -7.993 13.554 1.00 88.06 100 THR A N 1
ATOM 794 C CA . THR A 1 100 ? -7.887 -7.522 12.591 1.00 88.06 100 THR A CA 1
ATOM 795 C C . THR A 1 100 ? -7.360 -6.238 11.946 1.00 88.06 100 THR A C 1
ATOM 797 O O . THR A 1 100 ? -6.805 -5.374 12.629 1.00 88.06 100 THR A O 1
ATOM 800 N N . LEU A 1 101 ? -7.492 -6.111 10.627 1.00 87.44 101 LEU A N 1
ATOM 801 C CA . LEU A 1 101 ? -7.072 -4.918 9.889 1.00 87.44 101 LEU A CA 1
ATOM 802 C C . LEU A 1 101 ? -8.260 -4.303 9.160 1.00 87.44 101 LEU A C 1
ATOM 804 O O . LEU A 1 101 ? -8.900 -4.985 8.367 1.00 87.44 101 LEU A O 1
ATOM 808 N N . GLU A 1 102 ? -8.510 -3.014 9.386 1.00 89.00 102 GLU A N 1
ATOM 809 C CA . GLU A 1 102 ? -9.434 -2.224 8.568 1.00 89.00 102 GLU A CA 1
ATOM 810 C C . GLU A 1 102 ? -8.607 -1.308 7.675 1.00 89.00 102 GLU A C 1
ATOM 812 O O . GLU A 1 102 ? -8.089 -0.286 8.111 1.00 89.00 102 GLU A O 1
ATOM 817 N N . HIS A 1 103 ? -8.463 -1.672 6.415 1.00 88.62 103 HIS A N 1
ATOM 818 C CA . HIS A 1 103 ? -7.699 -0.909 5.445 1.00 88.62 103 HIS A CA 1
ATOM 819 C C . HIS A 1 103 ? -8.610 0.088 4.738 1.00 88.62 103 HIS A C 1
ATOM 821 O O . HIS A 1 103 ? -9.557 -0.322 4.076 1.00 88.62 103 HIS A O 1
ATOM 827 N N . TRP A 1 104 ? -8.312 1.379 4.860 1.00 87.00 104 TRP A N 1
ATOM 828 C CA . TRP A 1 104 ? -9.002 2.455 4.154 1.00 87.00 104 TRP A CA 1
ATOM 829 C C . TRP A 1 104 ? -8.063 3.010 3.079 1.00 87.00 104 TRP A C 1
ATOM 831 O O . TRP A 1 104 ? -6.874 3.177 3.313 1.00 87.00 104 TRP A O 1
ATOM 841 N N . TYR A 1 105 ? -8.545 3.303 1.882 1.00 84.19 105 TYR A N 1
ATOM 842 C CA . TYR A 1 105 ? -7.688 3.890 0.850 1.00 84.19 105 TYR A CA 1
ATOM 843 C C . TYR A 1 105 ? -8.476 4.834 -0.043 1.00 84.19 105 TYR A C 1
ATOM 845 O O . TYR A 1 105 ? -9.670 4.644 -0.270 1.00 84.19 105 TYR A O 1
ATOM 853 N N . ALA A 1 106 ? -7.804 5.864 -0.542 1.00 81.69 106 ALA A N 1
ATOM 854 C CA . ALA A 1 106 ? -8.373 6.840 -1.454 1.00 81.69 106 ALA A CA 1
ATOM 855 C C . ALA A 1 106 ? -7.263 7.404 -2.335 1.00 81.69 106 ALA A C 1
ATOM 857 O O . ALA A 1 106 ? -6.222 7.798 -1.829 1.00 81.69 106 ALA A O 1
ATOM 858 N N . GLU A 1 107 ? -7.489 7.473 -3.639 1.00 81.19 107 GLU A N 1
ATOM 859 C CA . GLU A 1 107 ? -6.542 8.049 -4.583 1.00 81.19 107 GLU A CA 1
ATOM 860 C C . GLU A 1 107 ? -7.267 9.083 -5.445 1.00 81.19 107 GLU A C 1
ATOM 862 O O . GLU A 1 107 ? -8.223 8.789 -6.168 1.00 81.19 107 GLU A O 1
ATOM 867 N N . GLN A 1 108 ? -6.831 10.333 -5.305 1.00 73.75 108 GLN A N 1
ATOM 868 C CA . GLN A 1 108 ? -7.516 11.490 -5.871 1.00 73.75 108 GLN A CA 1
ATOM 869 C C . GLN A 1 1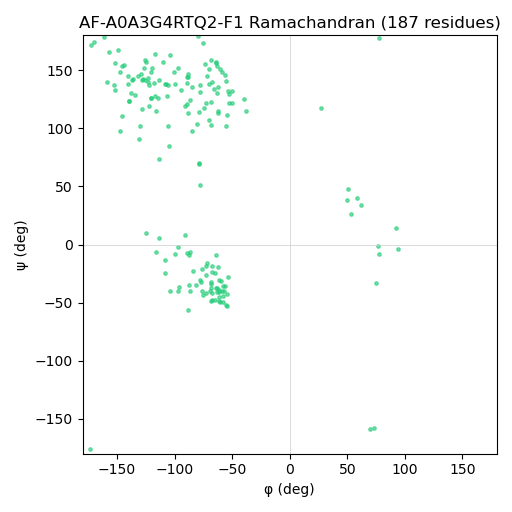08 ? -7.268 11.631 -7.377 1.00 73.75 108 GLN A C 1
ATOM 871 O O . GLN A 1 108 ? -8.138 12.112 -8.099 1.00 73.75 108 GLN A O 1
ATOM 876 N N . GLY A 1 109 ? -6.091 11.227 -7.869 1.00 72.56 109 GLY A N 1
ATOM 877 C CA . GLY A 1 109 ? -5.698 11.387 -9.270 1.00 72.56 109 GLY A CA 1
ATOM 878 C C . GLY A 1 109 ? -6.496 10.515 -10.245 1.00 72.56 109 GLY A C 1
ATOM 879 O O . GLY A 1 109 ? -6.744 10.925 -11.379 1.00 72.56 109 GLY A O 1
ATOM 880 N N . CYS A 1 110 ? -6.916 9.337 -9.801 1.00 76.56 110 CYS A N 1
ATOM 881 C CA . CYS A 1 110 ? -7.688 8.329 -10.518 1.00 76.56 110 CYS A CA 1
ATOM 882 C C . CYS A 1 110 ? -9.095 8.148 -9.931 1.00 76.56 110 CYS A C 1
ATOM 884 O O . CYS A 1 110 ? -9.835 7.286 -10.399 1.00 76.56 110 CYS A O 1
ATOM 886 N N . ASN A 1 111 ? -9.474 8.984 -8.961 1.00 81.25 111 ASN A N 1
ATOM 887 C CA . ASN A 1 111 ? -10.823 9.103 -8.422 1.00 81.25 111 ASN A CA 1
ATOM 888 C C . ASN A 1 111 ? -11.410 7.814 -7.822 1.00 81.25 111 ASN A C 1
ATOM 890 O O . ASN A 1 111 ? -12.592 7.536 -8.008 1.00 81.25 111 ASN A O 1
ATOM 894 N N . PHE A 1 112 ? -10.624 7.021 -7.095 1.00 82.56 112 PHE A N 1
ATOM 895 C CA . PHE A 1 112 ? -11.127 5.793 -6.474 1.00 82.56 112 PHE A CA 1
ATOM 896 C C . PHE A 1 112 ? -10.875 5.763 -4.977 1.00 82.56 112 PHE A C 1
ATOM 898 O O . PHE A 1 112 ? -9.976 6.418 -4.450 1.00 82.56 112 PHE A O 1
ATOM 905 N N . CYS A 1 113 ? -11.676 4.971 -4.278 1.00 86.06 113 CYS A N 1
ATOM 906 C CA . CYS A 1 113 ? -11.538 4.781 -2.853 1.00 86.06 113 CYS A CA 1
ATOM 907 C C . CYS A 1 113 ? -12.159 3.462 -2.384 1.00 86.06 113 CYS A C 1
ATOM 909 O O . CYS A 1 113 ? -12.926 2.816 -3.105 1.00 86.06 113 CYS A O 1
ATOM 911 N N . GLY A 1 114 ? -11.832 3.043 -1.167 1.00 87.50 114 GLY A N 1
ATOM 912 C CA . GLY A 1 114 ? -12.344 1.797 -0.629 1.00 87.50 114 GLY A CA 1
ATOM 913 C C . GLY A 1 114 ? -12.012 1.548 0.828 1.00 87.50 114 GLY A C 1
ATOM 914 O O . GLY A 1 114 ? -11.234 2.255 1.472 1.00 87.50 114 GLY A O 1
ATOM 915 N N . TRP A 1 115 ? -12.646 0.501 1.329 1.00 90.00 115 TRP A N 1
ATOM 916 C CA . TRP A 1 115 ? -12.441 -0.059 2.648 1.00 90.00 115 TRP A CA 1
ATOM 917 C C . TRP A 1 115 ? -12.397 -1.578 2.554 1.00 90.00 115 TRP A C 1
ATOM 919 O O . TRP A 1 115 ? -13.146 -2.183 1.788 1.00 90.00 115 TRP A O 1
ATOM 929 N N . GLN A 1 116 ? -11.527 -2.207 3.328 1.00 92.12 116 GLN A N 1
ATOM 930 C CA . GLN A 1 116 ? -11.379 -3.655 3.370 1.00 92.12 116 GLN A CA 1
ATOM 931 C C . GLN A 1 116 ? -11.146 -4.119 4.805 1.00 92.12 116 GLN A C 1
ATOM 933 O O . GLN A 1 116 ? -10.352 -3.523 5.534 1.00 92.12 116 GLN A O 1
ATOM 938 N N . LEU A 1 117 ? -11.789 -5.219 5.187 1.00 92.44 117 LEU A N 1
ATOM 939 C CA . LEU A 1 117 ? -11.599 -5.876 6.476 1.00 92.44 117 LEU A CA 1
ATOM 940 C C . LEU A 1 117 ? -10.816 -7.170 6.294 1.00 92.44 117 LEU A C 1
ATOM 942 O O . LEU A 1 117 ? -11.227 -8.032 5.520 1.00 92.44 117 LEU A O 1
ATOM 946 N N . TYR A 1 118 ? -9.741 -7.345 7.056 1.00 93.19 118 TYR A N 1
ATOM 947 C CA . TYR A 1 118 ? -8.945 -8.567 7.052 1.00 93.19 118 TYR A CA 1
ATOM 948 C C . TYR A 1 118 ? -8.866 -9.200 8.434 1.00 93.19 118 TYR A C 1
ATOM 950 O O . TYR A 1 118 ? -8.605 -8.519 9.428 1.00 93.19 118 TYR A O 1
ATOM 958 N N . GLU A 1 119 ? -8.995 -10.524 8.487 1.00 92.31 119 GLU A N 1
ATOM 959 C CA . GLU A 1 119 ? -8.810 -11.312 9.705 1.00 92.31 119 GLU A CA 1
ATOM 960 C C . GLU A 1 119 ? -8.025 -12.589 9.410 1.00 92.31 119 GLU A C 1
ATOM 962 O O . GLU A 1 119 ? -8.368 -13.357 8.513 1.00 92.31 119 GLU A O 1
ATOM 967 N N . ARG A 1 120 ? -6.980 -12.862 10.205 1.00 93.19 120 ARG A N 1
ATOM 968 C CA . ARG A 1 120 ? -6.178 -14.105 10.130 1.00 93.19 120 ARG A CA 1
ATOM 969 C C . ARG A 1 120 ? -5.627 -14.429 8.729 1.00 93.19 120 ARG A C 1
ATOM 971 O O . ARG A 1 120 ? -5.312 -15.583 8.432 1.00 93.19 120 ARG A O 1
ATOM 978 N N . GLY A 1 121 ? -5.426 -13.417 7.894 1.00 95.00 121 GLY A N 1
ATOM 979 C CA . GLY A 1 121 ? -4.917 -13.584 6.539 1.00 95.00 121 GLY A CA 1
ATOM 980 C C . GLY A 1 121 ? -5.956 -13.735 5.451 1.00 95.00 121 GLY A C 1
ATOM 981 O O . GLY A 1 121 ? -5.574 -14.125 4.356 1.00 95.00 121 GLY A O 1
ATOM 982 N N . GLU A 1 122 ? -7.216 -13.429 5.732 1.00 97.19 122 GLU A N 1
ATOM 983 C CA . GLU A 1 122 ? -8.301 -13.507 4.759 1.00 97.19 122 GLU A CA 1
ATOM 984 C C . GLU A 1 122 ? -8.996 -12.150 4.639 1.00 97.19 122 GLU A C 1
ATOM 986 O O . GLU A 1 122 ? -9.159 -11.453 5.644 1.00 97.19 122 GLU A O 1
ATOM 991 N N . LEU A 1 123 ? -9.410 -11.790 3.422 1.00 96.31 123 LEU A N 1
ATOM 992 C CA . LEU A 1 123 ? -10.324 -10.675 3.178 1.00 96.31 123 LEU A CA 1
ATOM 993 C C . LEU A 1 123 ? -11.732 -11.107 3.603 1.00 96.31 123 LEU A C 1
ATOM 995 O O . LEU A 1 123 ? -12.290 -12.058 3.058 1.00 96.31 123 LEU A O 1
ATOM 999 N N . VAL A 1 124 ? -12.288 -10.420 4.593 1.00 97.25 124 VAL A N 1
ATOM 1000 C CA . VAL A 1 124 ? -13.585 -10.735 5.202 1.00 97.25 124 VAL A CA 1
ATOM 1001 C C . VAL A 1 124 ? -14.700 -9.894 4.595 1.00 97.25 124 VAL A C 1
ATOM 1003 O O . VAL A 1 124 ? -15.794 -10.408 4.375 1.00 97.25 124 VAL A O 1
ATOM 1006 N N . ASP A 1 125 ? -14.430 -8.617 4.334 1.00 96.00 125 ASP A N 1
ATOM 1007 C CA . ASP A 1 125 ? -15.413 -7.680 3.795 1.00 96.00 125 ASP A CA 1
ATOM 1008 C C . ASP A 1 125 ? -14.727 -6.584 2.975 1.00 96.00 125 ASP A C 1
ATOM 1010 O O . ASP A 1 125 ? -13.536 -6.307 3.159 1.00 96.00 125 ASP A O 1
ATOM 1014 N N . VAL A 1 126 ? -15.466 -5.978 2.049 1.00 95.50 126 VAL A N 1
ATOM 1015 C CA . VAL A 1 126 ? -14.948 -4.966 1.130 1.00 95.50 126 VAL A CA 1
ATOM 1016 C C . VAL A 1 126 ? -16.031 -3.996 0.678 1.00 95.50 126 VAL A C 1
ATOM 1018 O O . VAL A 1 126 ? -17.132 -4.377 0.287 1.00 95.50 126 VAL A O 1
ATOM 1021 N N . LEU A 1 127 ? -15.659 -2.722 0.644 1.00 91.62 127 LEU A N 1
ATOM 1022 C CA . LEU A 1 127 ? -16.370 -1.651 -0.032 1.00 91.62 127 LEU A CA 1
ATOM 1023 C C . LEU A 1 127 ? -15.405 -0.952 -0.988 1.00 91.62 127 LEU A C 1
ATOM 1025 O O . LEU A 1 127 ? -14.229 -0.759 -0.678 1.00 91.62 127 LEU A O 1
ATOM 1029 N N . TRP A 1 128 ? -15.904 -0.562 -2.152 1.00 92.62 128 TRP A N 1
ATOM 1030 C CA . TRP A 1 128 ? -15.159 0.232 -3.121 1.00 92.62 128 TRP A CA 1
ATOM 1031 C C . TRP A 1 128 ? -16.107 1.210 -3.805 1.00 92.62 128 TRP A C 1
ATOM 1033 O O . TRP A 1 128 ? -17.317 0.980 -3.876 1.00 92.62 128 TRP A O 1
ATOM 1043 N N . GLY A 1 129 ? -15.556 2.311 -4.292 1.00 90.56 129 GLY A N 1
ATOM 1044 C CA . GLY A 1 129 ? -16.306 3.322 -5.014 1.00 90.56 129 GLY A CA 1
ATOM 1045 C C . GLY A 1 129 ? -15.395 4.395 -5.582 1.00 90.56 129 GLY A C 1
ATOM 1046 O O . GLY A 1 129 ? -14.171 4.328 -5.472 1.00 90.56 129 GLY A O 1
ATOM 1047 N N . GLU A 1 130 ? -16.014 5.395 -6.184 1.00 89.81 130 GLU A N 1
ATOM 1048 C CA . GLU A 1 130 ? -15.333 6.599 -6.647 1.00 89.81 130 GLU A CA 1
ATOM 1049 C C . GLU A 1 130 ? -15.475 7.708 -5.606 1.00 89.81 130 GLU A C 1
ATOM 1051 O O . GLU A 1 130 ? -16.453 7.720 -4.857 1.00 89.81 130 GLU A O 1
ATOM 1056 N N . LEU A 1 131 ? -14.506 8.625 -5.544 1.00 83.31 131 LEU A N 1
ATOM 1057 C CA . LEU A 1 131 ? -14.634 9.806 -4.689 1.00 83.31 131 LEU A CA 1
ATOM 1058 C C . LEU A 1 131 ? -15.693 10.748 -5.278 1.00 83.31 131 LEU A C 1
ATOM 1060 O O . LEU A 1 131 ? -15.755 10.982 -6.488 1.00 83.31 131 LEU A O 1
ATOM 1064 N N . GLU A 1 132 ? -16.521 11.306 -4.404 1.00 87.94 132 GLU A N 1
ATOM 1065 C CA . GLU A 1 132 ? -17.443 12.388 -4.730 1.00 87.94 132 GLU A CA 1
ATOM 1066 C C . GLU A 1 132 ? -16.821 13.703 -4.265 1.00 87.94 132 GLU A C 1
ATOM 1068 O O . GLU A 1 132 ? -16.243 13.775 -3.178 1.00 87.94 132 GLU A O 1
ATOM 1073 N N . TRP A 1 133 ? -16.943 14.742 -5.088 1.00 83.44 133 TRP A N 1
ATOM 1074 C CA . TRP A 1 133 ? -16.277 16.023 -4.875 1.00 83.44 133 TRP A CA 1
ATOM 1075 C C . TRP A 1 133 ? -17.283 17.160 -4.759 1.00 83.44 133 TRP A C 1
ATOM 1077 O O . TRP A 1 133 ? -18.335 17.155 -5.406 1.00 83.44 133 TRP A O 1
ATOM 1087 N N . SER A 1 134 ? -16.943 18.171 -3.964 1.00 83.88 134 SER A N 1
ATOM 1088 C CA . SER A 1 134 ? -17.658 19.440 -3.982 1.00 83.88 134 SER A CA 1
ATOM 1089 C C . SER A 1 134 ? -17.503 20.123 -5.345 1.00 83.88 134 SER A C 1
ATOM 1091 O O . SER A 1 134 ? -16.567 19.871 -6.104 1.00 83.88 134 SER A O 1
ATOM 1093 N N . SER A 1 135 ? -18.462 20.987 -5.673 1.00 86.62 135 SER A N 1
ATOM 1094 C CA . SER A 1 135 ? -18.397 21.872 -6.838 1.00 86.62 135 SER A CA 1
ATOM 1095 C C . SER A 1 135 ? -18.094 23.288 -6.348 1.00 86.62 135 SER A C 1
ATOM 1097 O O . SER A 1 135 ? -19.045 24.032 -6.092 1.00 86.62 135 SER A O 1
ATOM 1099 N N . PRO A 1 136 ? -16.809 23.634 -6.135 1.00 79.56 136 PRO A N 1
ATOM 1100 C CA . PRO A 1 136 ? -16.424 24.959 -5.671 1.00 79.56 136 PRO A CA 1
ATOM 1101 C C . PRO A 1 136 ? -16.974 26.044 -6.598 1.00 79.56 136 PRO A C 1
ATOM 1103 O O . PRO A 1 136 ? -17.037 25.874 -7.818 1.00 79.56 136 PRO A O 1
ATOM 1106 N N . THR A 1 137 ? -17.431 27.142 -6.000 1.00 79.81 137 THR A N 1
ATOM 1107 C CA . THR A 1 137 ? -18.034 28.269 -6.744 1.00 79.81 137 THR A CA 1
ATOM 1108 C C . THR A 1 137 ? -17.068 29.430 -6.957 1.00 79.81 137 THR A C 1
ATOM 1110 O O . THR A 1 137 ? -17.389 30.361 -7.696 1.00 79.81 137 THR A O 1
ATOM 1113 N N . ASP A 1 138 ? -15.903 29.355 -6.319 1.00 81.88 138 ASP A N 1
ATOM 1114 C CA . ASP A 1 138 ? -14.801 30.304 -6.407 1.00 81.88 138 ASP A CA 1
ATOM 1115 C C . ASP A 1 138 ? -13.566 29.592 -6.984 1.00 81.88 138 ASP A C 1
ATOM 1117 O O . ASP A 1 138 ? -13.284 28.449 -6.624 1.00 81.88 138 ASP A O 1
ATOM 1121 N N . ASP A 1 139 ? -12.826 30.259 -7.871 1.00 76.56 139 ASP A N 1
ATOM 1122 C CA . ASP A 1 139 ? -11.648 29.694 -8.548 1.00 76.56 139 ASP A CA 1
ATOM 1123 C C . ASP A 1 139 ? -10.478 29.437 -7.573 1.00 76.56 139 ASP A C 1
ATOM 1125 O O . ASP A 1 139 ? -9.570 28.658 -7.880 1.00 76.56 139 ASP A O 1
ATOM 1129 N N . ASP A 1 140 ? -10.508 30.067 -6.393 1.00 81.50 140 ASP A N 1
ATOM 1130 C CA . ASP A 1 140 ? -9.540 29.862 -5.309 1.00 81.50 140 ASP A CA 1
ATOM 1131 C C . ASP A 1 140 ? -9.941 28.725 -4.338 1.00 81.50 140 ASP A C 1
ATOM 1133 O O . ASP A 1 140 ? -9.152 28.344 -3.465 1.00 81.50 140 ASP A O 1
ATOM 1137 N N . GLU A 1 141 ? -11.144 28.155 -4.471 1.00 75.56 141 GLU A N 1
ATOM 1138 C CA . GLU A 1 141 ? -11.648 27.073 -3.619 1.00 75.56 141 GLU A CA 1
ATOM 1139 C C . GLU A 1 141 ? -11.256 25.701 -4.197 1.00 75.56 141 GLU A C 1
ATOM 1141 O O . GLU A 1 141 ? -11.599 25.341 -5.325 1.00 75.56 141 GLU A O 1
ATOM 1146 N N . LEU A 1 142 ? -10.516 24.903 -3.419 1.00 73.19 142 LEU A N 1
ATOM 1147 C CA . LEU A 1 142 ? -10.172 23.538 -3.819 1.00 73.19 142 LEU A CA 1
ATOM 1148 C C . LEU A 1 142 ? -11.372 22.603 -3.606 1.00 73.19 142 LEU A C 1
ATOM 1150 O O . LEU A 1 142 ? -12.008 22.678 -2.553 1.00 73.19 142 LEU A O 1
ATOM 1154 N N . PRO A 1 143 ? -11.667 21.693 -4.555 1.00 72.88 143 PRO A N 1
ATOM 1155 C CA . PRO A 1 143 ? -12.727 20.714 -4.372 1.00 72.88 143 PRO A CA 1
ATOM 1156 C C . PRO A 1 143 ? -12.392 19.797 -3.193 1.00 72.88 143 PRO A C 1
ATOM 1158 O O . PRO A 1 143 ? -11.295 19.247 -3.094 1.00 72.88 143 PRO A O 1
ATOM 1161 N N . GLU A 1 144 ? -13.356 19.628 -2.298 1.00 79.50 144 GLU A N 1
ATOM 1162 C CA . GLU A 1 144 ? -13.252 18.764 -1.128 1.00 79.50 144 GLU A CA 1
ATOM 1163 C C . GLU A 1 144 ? -13.972 17.446 -1.401 1.00 79.50 144 GLU A C 1
ATOM 1165 O O . GLU A 1 144 ? -14.992 17.424 -2.089 1.00 79.50 144 GLU A O 1
ATOM 1170 N N . VAL A 1 145 ? -13.494 16.350 -0.810 1.00 76.38 145 VAL A N 1
ATOM 1171 C CA . VAL A 1 145 ? -14.227 15.081 -0.854 1.00 76.38 145 VAL A CA 1
ATOM 1172 C C . VAL A 1 145 ? -15.512 15.207 -0.030 1.00 76.38 145 VAL A C 1
ATOM 1174 O O . VAL A 1 145 ? -15.477 15.535 1.159 1.00 76.38 145 VAL A O 1
ATOM 1177 N N . THR A 1 146 ? -16.648 14.960 -0.675 1.00 85.62 146 THR A N 1
ATOM 1178 C CA . THR A 1 146 ? -18.002 14.994 -0.100 1.00 85.62 146 THR A CA 1
ATOM 1179 C C . THR A 1 146 ? -18.607 13.605 0.060 1.00 85.62 146 THR A C 1
ATOM 1181 O O . THR A 1 146 ? -19.588 13.447 0.787 1.00 85.62 146 THR A O 1
ATOM 1184 N N . GLY A 1 147 ? -18.006 12.593 -0.562 1.00 83.19 147 GLY A N 1
ATOM 1185 C CA . GLY A 1 147 ? -18.489 11.225 -0.517 1.00 83.19 147 GLY A CA 1
ATOM 1186 C C . GLY A 1 147 ? -17.498 10.223 -1.111 1.00 83.19 147 GLY A C 1
ATOM 1187 O O . GLY A 1 147 ? -16.455 10.613 -1.638 1.00 83.19 147 GLY A O 1
ATOM 1188 N N . PRO A 1 148 ? -17.808 8.924 -1.013 1.00 86.56 148 PRO A N 1
ATOM 1189 C CA . PRO A 1 148 ? -19.020 8.369 -0.412 1.00 86.56 148 PRO A CA 1
ATOM 1190 C C . PRO A 1 148 ? -19.038 8.531 1.115 1.00 86.56 148 PRO A C 1
ATOM 1192 O O . PRO A 1 148 ? -17.989 8.534 1.755 1.00 86.56 148 PRO A O 1
ATOM 1195 N N . ALA A 1 149 ? -20.222 8.634 1.729 1.00 87.00 149 ALA A N 1
ATOM 1196 C CA . ALA A 1 149 ? -20.365 8.982 3.153 1.00 87.00 149 ALA A CA 1
ATOM 1197 C C . ALA A 1 149 ? -19.559 8.093 4.124 1.00 87.00 149 ALA A C 1
ATOM 1199 O O . ALA A 1 149 ? -19.151 8.548 5.188 1.00 87.00 149 ALA A O 1
ATOM 1200 N N . TRP A 1 150 ? -19.304 6.834 3.757 1.00 82.19 150 TRP A N 1
ATOM 1201 C CA . TRP A 1 150 ? -18.526 5.897 4.567 1.00 82.19 150 TRP A CA 1
ATOM 1202 C C . TRP A 1 150 ? -17.022 6.213 4.619 1.00 82.19 150 TRP A C 1
ATOM 1204 O O . TRP A 1 150 ? -16.348 5.694 5.506 1.00 82.19 150 TRP A O 1
ATOM 1214 N N . ILE A 1 151 ? -16.492 7.056 3.723 1.00 80.44 151 ILE A N 1
ATOM 1215 C CA . ILE A 1 151 ? -15.057 7.367 3.655 1.00 80.44 151 ILE A CA 1
ATOM 1216 C C . ILE A 1 151 ? -14.679 8.772 4.136 1.00 80.44 151 ILE A C 1
ATOM 1218 O O . ILE A 1 151 ? -13.547 8.979 4.574 1.00 80.44 151 ILE A O 1
ATOM 1222 N N . VAL A 1 152 ? -15.618 9.721 4.089 1.00 75.12 152 VAL A N 1
ATOM 1223 C CA . VAL A 1 152 ? -15.365 11.162 4.297 1.00 75.12 152 VAL A CA 1
ATOM 1224 C C . VAL A 1 152 ? -14.65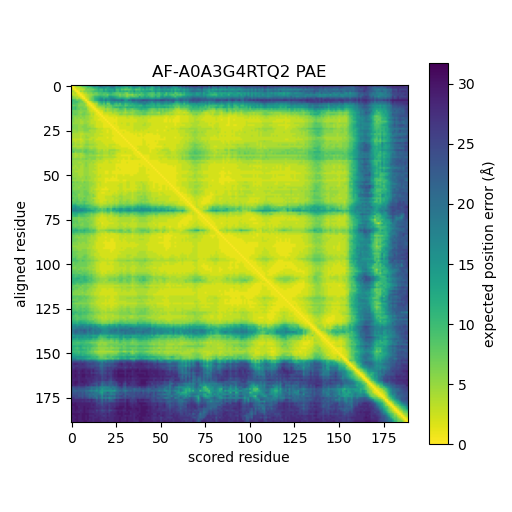9 11.456 5.625 1.00 75.12 152 VAL A C 1
ATOM 1226 O O . VAL A 1 152 ? -13.699 12.221 5.650 1.00 75.12 152 VAL A O 1
ATOM 1229 N N . ASP A 1 153 ? -15.071 10.802 6.713 1.00 72.31 153 ASP A N 1
ATOM 1230 C CA . ASP A 1 153 ? -14.484 11.010 8.047 1.00 72.31 153 ASP A CA 1
ATOM 1231 C C . ASP A 1 153 ? -13.252 10.135 8.319 1.00 72.31 153 ASP A C 1
ATOM 1233 O O . ASP A 1 153 ? -12.615 10.249 9.369 1.00 72.31 153 ASP A O 1
ATOM 1237 N N . LYS A 1 154 ? -12.934 9.207 7.412 1.00 68.00 154 LYS A N 1
ATOM 1238 C CA . LYS A 1 154 ? -11.853 8.238 7.607 1.00 68.00 154 LYS A CA 1
ATOM 1239 C C . LYS A 1 154 ? -10.569 8.696 6.953 1.00 68.00 154 LYS A C 1
ATOM 1241 O O . LYS A 1 154 ? -9.528 8.534 7.575 1.00 68.00 154 LYS A O 1
ATOM 1246 N N . VAL A 1 155 ? -10.613 9.350 5.794 1.00 60.34 155 VAL A N 1
ATOM 1247 C CA . VAL A 1 155 ? -9.412 9.897 5.139 1.00 60.34 155 VAL A CA 1
ATOM 1248 C C . VAL A 1 155 ? -8.994 11.215 5.806 1.00 60.34 155 VAL A C 1
ATOM 1250 O O . VAL A 1 155 ? -9.112 12.300 5.246 1.00 60.34 155 VAL A O 1
ATOM 1253 N N . GLY A 1 156 ? -8.497 11.132 7.042 1.00 48.94 156 GLY A N 1
ATOM 1254 C CA . GLY A 1 156 ? -8.059 12.287 7.840 1.00 48.94 156 GLY A CA 1
ATOM 1255 C C . GLY A 1 156 ? -6.863 13.060 7.259 1.00 48.94 156 GLY A C 1
ATOM 1256 O O . GLY A 1 156 ? -6.549 14.146 7.745 1.00 48.94 156 GLY A O 1
ATOM 1257 N N . ALA A 1 157 ? -6.207 12.536 6.217 1.00 44.09 157 ALA A N 1
ATOM 1258 C CA . ALA A 1 157 ? -5.204 13.264 5.435 1.00 44.09 157 ALA A CA 1
ATOM 1259 C C . ALA A 1 157 ? -5.833 14.335 4.519 1.00 44.09 157 ALA A C 1
ATOM 1261 O O . ALA A 1 157 ? -5.213 15.363 4.259 1.00 44.09 157 ALA A O 1
ATOM 1262 N N . LEU A 1 158 ? -7.095 14.149 4.110 1.00 40.09 158 LEU A N 1
ATOM 1263 C CA . LEU A 1 158 ? -7.852 15.106 3.295 1.00 40.09 158 LEU A CA 1
ATOM 1264 C C . LEU A 1 158 ? -8.516 16.212 4.124 1.00 40.09 158 LEU A C 1
ATOM 1266 O O . LEU A 1 158 ? -8.789 17.298 3.618 1.00 40.09 158 LEU A O 1
ATOM 1270 N N . ARG A 1 159 ? -8.754 15.960 5.413 1.00 31.84 159 ARG A N 1
ATOM 1271 C CA . ARG A 1 159 ? -9.248 16.936 6.390 1.00 31.84 159 ARG A CA 1
ATOM 1272 C C . ARG A 1 159 ? -8.613 16.625 7.737 1.00 31.84 159 ARG A C 1
ATOM 1274 O O . ARG A 1 159 ? -8.938 15.604 8.331 1.00 31.84 159 ARG A O 1
ATOM 1281 N N . GLY A 1 160 ? -7.722 17.496 8.211 1.00 30.00 160 GLY A N 1
ATOM 1282 C CA . GLY A 1 160 ? -6.949 17.294 9.440 1.00 30.00 160 GLY A CA 1
ATOM 1283 C C . GLY A 1 160 ? -7.723 16.618 10.587 1.00 30.00 160 GLY A C 1
ATOM 1284 O O . GLY A 1 160 ? -8.671 17.190 11.118 1.00 30.00 160 GLY A O 1
ATOM 1285 N N . MET A 1 161 ? -7.270 15.405 10.935 1.00 25.70 161 MET A N 1
ATOM 1286 C CA . MET A 1 161 ? -7.479 14.605 12.158 1.00 25.70 161 MET A CA 1
ATOM 1287 C C . MET A 1 161 ? -8.773 14.806 12.975 1.00 25.70 161 MET A C 1
ATOM 1289 O O . MET A 1 161 ? -8.908 15.801 13.690 1.00 25.70 161 MET A O 1
ATOM 1293 N N . LYS A 1 162 ? -9.599 13.748 13.091 1.00 26.08 162 LYS A N 1
ATOM 1294 C CA . LYS A 1 162 ? -10.436 13.489 14.283 1.00 26.08 162 LYS A CA 1
ATOM 1295 C C . LYS A 1 162 ? -10.504 12.003 14.665 1.00 26.08 162 LYS A C 1
ATOM 1297 O O . LYS A 1 162 ? -10.476 11.120 13.816 1.00 26.08 162 LYS A O 1
ATOM 1302 N N . TYR A 1 163 ? -10.556 11.784 15.979 1.00 32.59 163 TYR A N 1
ATOM 1303 C CA . TYR A 1 163 ? -10.550 10.505 16.692 1.00 32.59 163 TYR A CA 1
ATOM 1304 C C . TYR A 1 163 ? -11.965 9.960 16.869 1.00 32.59 163 TYR A C 1
ATOM 1306 O O . TYR A 1 163 ? -12.841 10.737 17.228 1.00 32.59 163 TYR A O 1
ATOM 1314 N N . ASP A 1 164 ? -12.127 8.637 16.787 1.00 31.91 164 ASP A N 1
ATOM 1315 C CA . ASP A 1 164 ? -13.270 7.932 17.376 1.00 31.91 164 ASP A CA 1
ATOM 1316 C C . ASP A 1 164 ? -12.778 6.691 18.122 1.00 31.91 164 ASP A C 1
ATOM 1318 O O . ASP A 1 164 ? -12.007 5.890 17.585 1.00 31.91 164 ASP A O 1
ATOM 1322 N N . GLY A 1 165 ? -13.222 6.572 19.373 1.00 33.25 165 GLY A N 1
ATOM 1323 C CA . GLY A 1 165 ? -12.937 5.455 20.256 1.00 33.25 165 GLY A CA 1
ATOM 1324 C C . GLY A 1 165 ? -13.930 4.321 20.056 1.00 33.25 165 GLY A C 1
ATOM 1325 O O . GLY A 1 165 ? -15.128 4.521 20.209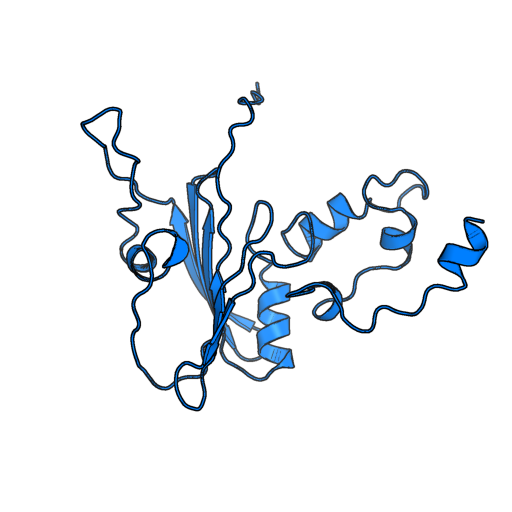 1.00 33.25 165 GLY A O 1
ATOM 1326 N N . ASP A 1 166 ? -13.409 3.131 19.774 1.00 27.80 166 ASP A N 1
ATOM 1327 C CA . ASP A 1 166 ? -14.006 1.880 20.226 1.00 27.80 166 ASP A CA 1
ATOM 1328 C C . ASP A 1 166 ? -12.959 0.757 20.227 1.00 27.80 166 ASP A C 1
ATOM 1330 O O . ASP A 1 166 ? -12.077 0.676 19.371 1.00 27.80 166 ASP A O 1
ATOM 1334 N N . GLY A 1 167 ? -13.017 -0.078 21.266 1.00 27.28 167 GLY A N 1
ATOM 1335 C CA . GLY A 1 167 ? -11.950 -0.986 21.695 1.00 27.28 167 GLY A CA 1
ATOM 1336 C C . GLY A 1 167 ? -11.805 -2.277 20.885 1.00 27.28 167 GLY A C 1
ATOM 1337 O O . GLY A 1 167 ? -12.022 -3.367 21.417 1.00 27.28 167 GLY A O 1
ATOM 1338 N N . ARG A 1 168 ? -11.352 -2.182 19.632 1.00 24.06 168 ARG A N 1
ATOM 1339 C CA . ARG A 1 168 ? -10.813 -3.313 18.853 1.00 24.06 168 ARG A CA 1
ATOM 1340 C C . ARG A 1 168 ? -9.452 -2.959 18.253 1.00 24.06 168 ARG A C 1
ATOM 1342 O O . ARG A 1 168 ? -9.201 -1.805 17.928 1.00 24.06 168 ARG A O 1
ATOM 1349 N N . ALA A 1 169 ? -8.570 -3.954 18.140 1.00 25.89 169 ALA A N 1
ATOM 1350 C CA . ALA A 1 169 ? -7.290 -3.806 17.455 1.00 25.89 169 ALA A CA 1
ATOM 1351 C C . ALA A 1 169 ? -7.544 -3.633 15.955 1.00 25.89 169 ALA A C 1
ATOM 1353 O O . ALA A 1 169 ? -7.843 -4.612 15.278 1.00 25.89 169 ALA A O 1
ATOM 1354 N N . THR A 1 170 ? -7.445 -2.400 15.467 1.00 30.05 170 THR A N 1
ATOM 1355 C CA . THR A 1 170 ? -7.727 -2.019 14.083 1.00 30.05 170 THR A CA 1
ATOM 1356 C C . THR A 1 170 ? -6.547 -1.207 13.561 1.00 30.05 170 THR A C 1
ATOM 1358 O O . THR A 1 170 ? -6.461 -0.024 13.869 1.00 30.05 170 THR A O 1
ATOM 1361 N N . ALA A 1 171 ? -5.652 -1.788 12.751 1.00 32.94 171 ALA A N 1
ATOM 1362 C CA . ALA A 1 171 ? -4.713 -0.941 12.009 1.00 32.94 171 ALA A CA 1
ATOM 1363 C C . ALA A 1 171 ? -5.427 -0.349 10.793 1.00 32.94 171 ALA A C 1
ATOM 1365 O O . ALA A 1 171 ? -5.843 -1.088 9.900 1.00 32.94 171 ALA A O 1
ATOM 1366 N N . ARG A 1 172 ? -5.592 0.978 10.811 1.00 40.84 172 ARG A N 1
ATOM 1367 C CA . ARG A 1 172 ? -6.052 1.767 9.668 1.00 40.84 172 ARG A CA 1
ATOM 1368 C C . ARG A 1 172 ? -4.846 2.153 8.849 1.00 40.84 172 ARG A C 1
ATOM 1370 O O . ARG A 1 172 ? -4.011 2.877 9.372 1.00 40.84 172 ARG A O 1
ATOM 1377 N N . PHE A 1 173 ? -4.766 1.613 7.641 1.00 38.94 173 PHE A N 1
ATOM 1378 C CA . PHE A 1 173 ? -3.810 2.014 6.615 1.00 38.94 173 PHE A CA 1
ATOM 1379 C C . PHE A 1 173 ? -4.453 3.136 5.809 1.00 38.94 173 PHE A C 1
ATOM 1381 O O . PHE A 1 173 ? -5.666 3.099 5.633 1.00 38.94 173 PHE A O 1
ATOM 1388 N N . PHE A 1 174 ? -3.658 4.103 5.366 1.00 42.50 174 PHE A N 1
ATOM 1389 C CA . PHE A 1 174 ? -4.046 5.120 4.393 1.00 42.50 174 PHE A CA 1
ATOM 1390 C C . PHE A 1 174 ? -3.025 5.086 3.262 1.00 42.50 174 PHE A C 1
ATOM 1392 O O . PHE A 1 174 ? -1.938 4.541 3.430 1.00 42.50 174 PHE A O 1
ATOM 1399 N N . SER A 1 175 ? -3.403 5.592 2.099 1.00 37.22 175 SER A N 1
ATOM 1400 C CA . SER A 1 175 ? -2.481 5.855 1.005 1.00 37.22 175 SER A CA 1
ATOM 1401 C C . SER A 1 175 ? -3.026 7.065 0.275 1.00 37.22 175 SER A C 1
ATOM 1403 O O . SER A 1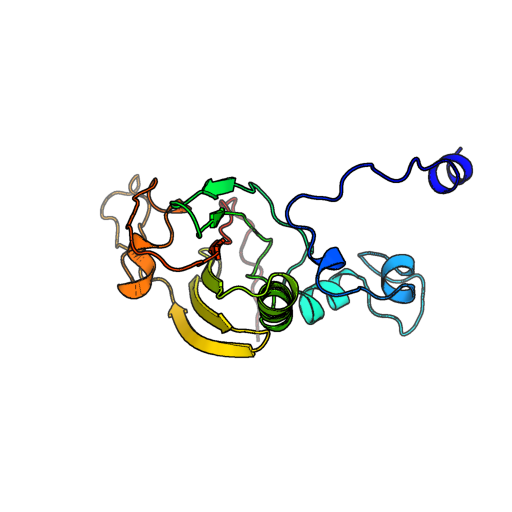 175 ? -3.930 6.887 -0.531 1.00 37.22 175 SER A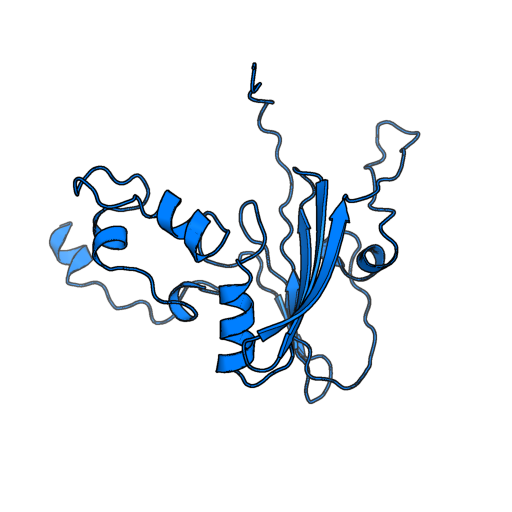 O 1
ATOM 1405 N N . ASP A 1 176 ? -2.521 8.261 0.549 1.00 36.72 176 ASP A N 1
ATOM 1406 C CA . ASP A 1 176 ? -2.785 9.440 -0.275 1.00 36.72 176 ASP A CA 1
ATOM 1407 C C . ASP A 1 176 ? -1.541 9.733 -1.130 1.00 36.72 176 ASP A C 1
ATOM 1409 O O . ASP A 1 176 ? -0.449 9.220 -0.891 1.00 36.72 176 ASP A O 1
ATOM 1413 N N . LYS A 1 177 ? -1.666 10.537 -2.182 1.00 40.19 177 LYS A N 1
ATOM 1414 C CA . LYS A 1 177 ? -0.510 11.275 -2.696 1.00 40.19 177 LYS A CA 1
ATOM 1415 C C . LYS A 1 177 ? -0.914 12.676 -3.083 1.00 40.19 177 LYS A C 1
ATOM 1417 O O . LYS A 1 177 ? -1.695 12.904 -4.002 1.00 40.19 177 LYS A O 1
ATOM 1422 N N . GLY A 1 178 ? -0.201 13.610 -2.460 1.00 32.03 178 GLY A N 1
ATOM 1423 C CA . GLY A 1 178 ? -0.126 15.004 -2.848 1.00 32.03 178 GLY A CA 1
ATOM 1424 C C . GLY A 1 178 ? 0.195 15.200 -4.334 1.00 32.03 178 GLY A C 1
ATOM 1425 O O . GLY A 1 178 ? 1.136 14.642 -4.906 1.00 32.03 178 GLY A O 1
ATOM 1426 N N . CYS A 1 179 ? -0.607 16.065 -4.940 1.00 26.23 179 CYS A N 1
ATOM 1427 C CA . CYS A 1 179 ? -0.552 16.486 -6.327 1.00 26.23 179 CYS A CA 1
ATOM 1428 C C . CYS A 1 179 ? 0.763 17.214 -6.691 1.00 26.23 179 CYS A C 1
ATOM 1430 O O . CYS A 1 179 ? 1.157 18.180 -6.038 1.00 26.23 179 CYS A O 1
ATOM 1432 N N . ARG A 1 180 ? 1.356 16.877 -7.845 1.00 23.88 180 ARG A N 1
ATOM 1433 C CA . ARG A 1 180 ? 1.835 17.876 -8.822 1.00 23.88 180 ARG A CA 1
ATOM 1434 C C . ARG A 1 180 ? 1.497 17.377 -10.224 1.00 23.88 180 ARG A C 1
ATOM 1436 O O . ARG A 1 180 ? 1.905 16.283 -10.597 1.00 23.88 180 ARG A O 1
ATOM 1443 N N . ARG A 1 181 ? 0.763 18.203 -10.980 1.00 25.69 181 ARG A N 1
ATOM 1444 C CA . ARG A 1 181 ? 0.368 17.985 -12.384 1.00 25.69 181 ARG A CA 1
ATOM 1445 C C . ARG A 1 181 ? 1.499 17.362 -13.211 1.00 25.69 181 ARG A C 1
ATOM 1447 O O . ARG A 1 181 ? 2.563 17.963 -13.348 1.00 25.69 181 ARG A O 1
ATOM 1454 N N . ALA A 1 182 ? 1.209 16.235 -13.850 1.00 24.75 182 ALA A N 1
ATOM 1455 C CA . ALA A 1 182 ? 1.834 15.832 -15.104 1.00 24.75 182 ALA A CA 1
ATOM 1456 C C . ALA A 1 182 ? 0.737 15.848 -16.189 1.00 24.75 182 ALA A C 1
ATOM 1458 O O . ALA A 1 182 ? -0.414 15.544 -15.875 1.00 24.75 182 ALA A O 1
ATOM 1459 N N . PRO A 1 183 ? 1.036 16.284 -17.424 1.00 22.58 183 PRO A N 1
ATOM 1460 C CA . PRO A 1 183 ? 0.024 16.485 -18.457 1.00 22.58 183 PRO A CA 1
ATOM 1461 C C . PRO A 1 183 ? -0.679 15.171 -18.840 1.00 22.58 183 PRO A C 1
ATOM 1463 O O . PRO A 1 183 ? -0.070 14.104 -18.732 1.00 22.58 183 PRO A O 1
ATOM 1466 N N . PRO A 1 184 ? -1.933 15.244 -19.325 1.00 23.48 184 PRO A N 1
ATOM 1467 C CA . PRO A 1 184 ? -2.684 14.079 -19.768 1.00 23.48 184 PRO A CA 1
ATOM 1468 C C . PRO A 1 184 ? -1.962 13.435 -20.952 1.00 23.48 184 PRO A C 1
ATOM 1470 O O . PRO A 1 184 ? -1.870 14.015 -22.036 1.00 23.48 184 PRO A O 1
ATOM 1473 N N . VAL A 1 185 ? -1.437 12.228 -20.751 1.00 24.73 185 VAL A N 1
ATOM 1474 C CA . VAL A 1 185 ? -1.066 11.368 -21.871 1.00 24.73 185 VAL A CA 1
ATOM 1475 C C . VAL A 1 185 ? -2.363 10.722 -22.338 1.00 24.73 185 VAL A C 1
ATOM 1477 O O . VAL A 1 185 ? -2.922 9.861 -21.669 1.00 24.73 185 VAL A O 1
ATOM 1480 N N . TYR A 1 186 ? -2.877 11.225 -23.457 1.00 24.88 186 TYR A N 1
ATOM 1481 C CA . TYR A 1 186 ? -4.025 10.674 -24.162 1.00 24.88 186 TYR A CA 1
ATOM 1482 C C . TYR A 1 186 ? -3.806 9.180 -24.449 1.00 24.88 186 TYR A C 1
ATOM 1484 O O . TYR A 1 186 ? -2.874 8.827 -25.171 1.00 24.88 186 TYR A O 1
ATOM 1492 N N . CYS A 1 187 ? -4.700 8.318 -23.967 1.00 24.38 187 CYS A N 1
ATOM 1493 C CA . CYS A 1 187 ? -4.945 7.032 -24.612 1.00 24.38 187 CYS A CA 1
ATOM 1494 C C . CYS A 1 187 ? -5.968 7.282 -25.724 1.00 24.38 187 CYS A C 1
ATOM 1496 O O . CYS A 1 187 ? -7.165 7.398 -25.467 1.00 24.38 187 CYS A O 1
ATOM 1498 N N . ALA A 1 188 ? -5.480 7.446 -26.953 1.00 23.97 188 ALA A N 1
ATOM 1499 C CA . ALA A 1 188 ? -6.315 7.292 -28.137 1.00 23.97 188 ALA A CA 1
ATOM 1500 C C . ALA A 1 188 ? -6.621 5.795 -28.328 1.00 23.97 188 ALA A C 1
ATOM 1502 O O . ALA A 1 188 ? -5.782 4.957 -27.986 1.00 23.97 188 ALA A O 1
ATOM 1503 N N . GLY A 1 189 ? -7.829 5.494 -28.815 1.00 29.62 189 GLY A N 1
ATOM 1504 C CA . GLY A 1 189 ? -8.255 4.138 -29.176 1.00 29.62 189 GLY A CA 1
ATOM 1505 C C . GLY A 1 189 ? -7.560 3.566 -30.404 1.00 29.62 189 GLY A C 1
ATOM 1506 O O . GLY A 1 189 ? -6.719 4.267 -31.013 1.00 29.62 189 GLY A O 1
#

Radius of gyration: 19.13 Å; Cα contacts (8 Å, |Δi|>4): 332; chains: 1; bounding box: 56×44×54 Å

InterPro domains:
  IPR009694 Domain of unknown function DUF1281 [PF06924] (2-58)
  IPR041329 YubB, ferredoxin-like domain [PF18406] (61-135)

Sequence (189 aa):
MWWNRLCDNVVPEKTMPFDLLTVLPTRLDVEVNGFNGGVLNGVPSAYHWYTERYGVKWPCGYDLNISSQGDNCIQVDFDTPWCQPESDVVAALSRRFGCTLEHWYAEQGCNFCGWQLYERGELVDVLWGELEWSSPTDDDELPEVTGPAWIVDKVGALRGMKYDGDGRATARFFSDKGCRRAPPVYCAG

Nearest PDB structures (foldseek):
  2ijr-assembly1_A  TM=8.743E-01  e=1.149E-06  Yersinia pseudotuberculosis
  3hrg-assembly1_A  TM=7.757E-01  e=3.504E-02  Bacteroides thetaiotaomicron VPI-5482
  3wt0-assembly3_C  TM=6.682E-01  e=1.363E-02  Staphylococcus aureus subsp. aureus MW2
  4czh-assembly1_A  TM=5.602E-01  e=4.348E-01  Caulobacter vibrioides
  1dt9-assembly1_A  TM=2.846E-01  e=7.195E-01  Homo sapiens